Protein AF-A0A0B7GXR2-F1 (afdb_monomer_lite)

Radius of gyration: 25.24 Å; chains: 1; bounding box: 54×38×81 Å

Structure (mmCIF, N/CA/C/O backbone):
data_AF-A0A0B7GXR2-F1
#
_entry.id   AF-A0A0B7GXR2-F1
#
loop_
_atom_site.group_PDB
_atom_site.id
_atom_site.type_symbol
_atom_site.label_atom_id
_atom_site.label_alt_id
_atom_site.label_comp_id
_atom_site.label_asym_id
_atom_site.label_entity_id
_atom_site.label_seq_id
_atom_site.pdbx_PDB_ins_code
_atom_site.Cartn_x
_atom_site.Cartn_y
_atom_site.Cartn_z
_atom_site.occupancy
_atom_site.B_iso_or_equiv
_atom_site.auth_seq_id
_atom_site.auth_comp_id
_atom_site.auth_asym_id
_atom_site.auth_atom_id
_atom_site.pdbx_PDB_model_num
ATOM 1 N N . MET A 1 1 ? 13.479 1.145 48.921 1.00 32.72 1 MET A N 1
ATOM 2 C CA . MET A 1 1 ? 13.486 1.890 47.638 1.00 32.72 1 MET A CA 1
ATOM 3 C C . MET A 1 1 ? 12.522 1.218 46.664 1.00 32.72 1 MET A C 1
ATOM 5 O O . MET A 1 1 ? 12.377 0.009 46.728 1.00 32.72 1 MET A O 1
ATOM 9 N N . LYS A 1 2 ? 11.822 2.033 45.860 1.00 41.69 2 LYS A N 1
ATOM 10 C CA . LYS A 1 2 ? 10.643 1.755 45.008 1.00 41.69 2 LYS A CA 1
ATOM 11 C C . LYS A 1 2 ? 10.737 0.546 44.058 1.00 41.69 2 LYS A C 1
ATOM 13 O O . LYS A 1 2 ? 11.805 0.329 43.493 1.00 41.69 2 LYS A O 1
ATOM 18 N N . LYS A 1 3 ? 9.559 -0.029 43.748 1.00 30.14 3 LYS A N 1
ATOM 19 C CA . LYS A 1 3 ? 8.942 -0.308 42.411 1.00 30.14 3 LYS A CA 1
ATOM 20 C C . LYS A 1 3 ? 8.080 -1.581 42.497 1.00 30.14 3 LYS A C 1
ATOM 22 O O . LYS A 1 3 ? 8.458 -2.483 43.223 1.00 30.14 3 LYS A O 1
ATOM 27 N N . LEU A 1 4 ? 6.979 -1.788 41.779 1.00 32.12 4 LEU A N 1
ATOM 28 C CA . LEU A 1 4 ? 6.011 -0.986 41.020 1.00 32.12 4 LEU A CA 1
ATOM 29 C C . LEU A 1 4 ? 4.784 -1.928 40.897 1.00 32.12 4 LEU A C 1
ATOM 31 O O . LEU A 1 4 ? 4.964 -3.141 40.821 1.00 32.12 4 LEU A O 1
ATOM 35 N N . PHE A 1 5 ? 3.570 -1.383 40.932 1.00 34.50 5 PHE A N 1
ATOM 36 C CA . PHE A 1 5 ? 2.288 -2.098 41.008 1.00 34.50 5 PHE A CA 1
ATOM 37 C C . PHE A 1 5 ? 2.091 -3.201 39.943 1.00 34.50 5 PHE A C 1
ATOM 39 O O . PHE A 1 5 ? 2.127 -2.919 38.748 1.00 34.50 5 PHE A O 1
ATOM 46 N N . MET A 1 6 ? 1.779 -4.424 40.391 1.00 30.78 6 MET A N 1
ATOM 47 C CA . MET A 1 6 ? 1.033 -5.430 39.623 1.00 30.78 6 MET A CA 1
ATOM 48 C C . MET A 1 6 ? -0.409 -5.421 40.127 1.00 30.78 6 MET A C 1
ATOM 50 O O . MET A 1 6 ? -0.624 -5.570 41.327 1.00 30.78 6 MET A O 1
ATOM 54 N N . PHE A 1 7 ? -1.385 -5.298 39.230 1.00 32.47 7 PHE A N 1
ATOM 55 C CA . PHE A 1 7 ? -2.756 -5.698 39.535 1.00 32.47 7 PHE A CA 1
ATOM 56 C C . PHE A 1 7 ? -3.149 -6.841 38.615 1.00 32.47 7 PHE A C 1
ATOM 58 O O . PHE A 1 7 ? -3.346 -6.691 37.412 1.00 32.47 7 PHE A O 1
ATOM 65 N N . SER A 1 8 ? -3.233 -8.011 39.221 1.00 32.62 8 SER A N 1
ATOM 66 C CA . SER A 1 8 ? -4.038 -9.119 38.749 1.00 32.62 8 SER A CA 1
ATOM 67 C C . SER A 1 8 ? -4.910 -9.529 39.922 1.00 32.62 8 SER A C 1
ATOM 69 O O . SER A 1 8 ? -4.495 -9.387 41.070 1.00 32.62 8 SER A O 1
ATOM 71 N N . VAL A 1 9 ? -6.101 -10.020 39.610 1.00 33.03 9 VAL A N 1
ATOM 72 C CA . VAL A 1 9 ? -6.664 -11.285 40.096 1.00 33.03 9 VAL A CA 1
ATOM 73 C C . VAL A 1 9 ? -8.185 -11.141 40.134 1.00 33.03 9 VAL A C 1
ATOM 75 O O . VAL A 1 9 ? -8.748 -10.437 40.965 1.00 33.03 9 VAL A O 1
ATOM 78 N N . ILE A 1 10 ? -8.836 -11.858 39.220 1.00 45.84 10 ILE A N 1
ATOM 79 C CA . ILE A 1 10 ? -10.223 -12.290 39.362 1.00 45.84 10 ILE A CA 1
ATOM 80 C C . ILE A 1 10 ? -10.152 -13.675 40.006 1.00 45.84 10 ILE A C 1
ATOM 82 O O . ILE A 1 10 ? -9.583 -14.590 39.411 1.00 45.84 10 ILE A O 1
ATOM 86 N N . ILE A 1 11 ? -10.714 -13.829 41.204 1.00 33.19 11 ILE A N 1
ATOM 87 C CA . ILE A 1 11 ? -11.056 -15.137 41.774 1.00 33.19 11 ILE A CA 1
ATOM 88 C C . ILE A 1 11 ? -12.510 -15.066 42.228 1.00 33.19 11 ILE A C 1
ATOM 90 O O . ILE A 1 11 ? -12.860 -14.291 43.114 1.00 33.19 11 ILE A O 1
ATOM 94 N N . LEU A 1 12 ? -13.337 -15.894 41.595 1.00 47.62 12 LEU A N 1
ATOM 95 C CA . LEU A 1 12 ? -14.676 -16.250 42.042 1.00 47.62 12 LEU A CA 1
ATOM 96 C C . LEU A 1 12 ? -14.580 -17.571 42.808 1.00 47.62 12 LEU A C 1
ATOM 98 O O . LEU A 1 12 ? -14.157 -18.583 42.250 1.00 47.62 12 LEU A O 1
ATOM 102 N N . SER A 1 13 ? -15.017 -17.572 44.063 1.00 37.75 13 SER A N 1
ATOM 103 C CA . SER A 1 13 ? -15.363 -18.788 44.796 1.00 37.75 13 SER A CA 1
ATOM 104 C C . SER A 1 13 ? -16.617 -18.537 45.637 1.00 37.75 13 SER A C 1
ATOM 106 O O . SER A 1 13 ? -16.672 -17.618 46.449 1.00 37.75 13 SER A O 1
ATOM 108 N N . PHE A 1 14 ? -17.647 -19.354 45.403 1.00 44.06 14 PHE A N 1
ATOM 109 C CA . PHE A 1 14 ? -18.908 -19.355 46.145 1.00 44.06 14 PHE A CA 1
ATOM 110 C C . PHE A 1 14 ? -18.800 -20.273 47.370 1.00 44.06 14 PHE A C 1
ATOM 112 O O . PHE A 1 14 ? -18.404 -21.431 47.247 1.00 44.06 14 PHE A O 1
ATOM 119 N N . GLY A 1 15 ? -19.207 -19.769 48.537 1.00 34.69 15 GLY A N 1
ATOM 120 C CA . GLY A 1 15 ? -19.423 -20.534 49.766 1.00 34.69 15 GLY A CA 1
ATOM 121 C C . GLY A 1 15 ? -20.743 -20.105 50.410 1.00 34.69 15 GLY A C 1
ATOM 122 O O . GLY A 1 15 ? -21.026 -18.914 50.491 1.00 34.69 15 GLY A O 1
ATOM 123 N N . MET A 1 16 ? -21.571 -21.083 50.784 1.00 39.41 16 MET A N 1
ATOM 124 C CA . MET A 1 16 ? -22.980 -20.942 51.178 1.00 39.41 16 MET A CA 1
ATOM 125 C C . MET A 1 16 ? -23.220 -20.045 52.406 1.00 39.41 16 MET A C 1
ATOM 127 O O . MET A 1 16 ? -22.487 -20.101 53.390 1.00 39.41 16 MET A O 1
ATOM 131 N N . VAL A 1 17 ? -24.310 -19.272 52.345 1.00 36.44 17 VAL A N 1
ATOM 132 C CA . VAL A 1 17 ? -24.817 -18.374 53.395 1.00 36.44 17 VAL A CA 1
ATOM 133 C C . VAL A 1 17 ? -25.606 -19.158 54.449 1.00 36.44 17 VAL A C 1
ATOM 135 O O . VAL A 1 17 ? -26.549 -19.868 54.110 1.00 36.44 17 VAL A O 1
ATOM 138 N N . TYR A 1 18 ? -25.289 -18.948 55.730 1.00 35.00 18 TYR A N 1
ATOM 139 C CA . TYR A 1 18 ? -26.226 -19.128 56.843 1.00 35.00 18 TYR A CA 1
ATOM 140 C C . TYR A 1 18 ? -26.334 -17.804 57.611 1.00 35.00 18 TYR A C 1
ATOM 142 O O . TYR A 1 18 ? -25.381 -17.391 58.257 1.00 35.00 18 TYR A O 1
ATOM 150 N N . GLY A 1 19 ? -27.517 -17.187 57.535 1.00 31.70 19 GLY A N 1
ATOM 151 C CA . GLY A 1 19 ? -28.132 -16.406 58.612 1.00 31.70 19 GLY A CA 1
ATOM 152 C C . GLY A 1 19 ? -27.543 -15.045 59.009 1.00 31.70 19 GLY A C 1
ATOM 153 O O . GLY A 1 19 ? -26.542 -14.982 59.709 1.00 31.70 19 GLY A O 1
ATOM 154 N N . ALA A 1 20 ? -28.356 -14.017 58.733 1.00 31.17 20 ALA A N 1
ATOM 155 C CA . ALA A 1 20 ? -28.653 -12.835 59.559 1.00 31.17 20 ALA A CA 1
ATOM 156 C C . ALA A 1 20 ? -28.163 -11.457 59.055 1.00 31.17 20 ALA A C 1
ATOM 158 O O . ALA A 1 20 ? -26.980 -11.141 59.046 1.00 31.17 20 ALA A O 1
ATOM 159 N N . GLU A 1 21 ? -29.184 -10.642 58.754 1.00 32.72 21 GLU A N 1
ATOM 160 C CA . GLU A 1 21 ? -29.286 -9.180 58.897 1.00 32.72 21 GLU A CA 1
ATOM 161 C C . GLU A 1 21 ? -28.809 -8.251 57.760 1.00 32.72 21 GLU A C 1
ATOM 163 O O . GLU A 1 21 ? -27.695 -7.747 57.721 1.00 32.72 21 GLU A O 1
ATOM 168 N N . ASN A 1 22 ? -29.772 -7.968 56.868 1.00 43.12 22 ASN A N 1
ATOM 169 C CA . ASN A 1 22 ? -30.202 -6.643 56.393 1.00 43.12 22 ASN A CA 1
ATOM 170 C C . ASN A 1 22 ? -29.155 -5.520 56.301 1.00 43.12 22 ASN A C 1
ATOM 172 O O . ASN A 1 22 ? -29.062 -4.706 57.217 1.00 43.12 22 ASN A O 1
ATOM 176 N N . ILE A 1 23 ? -28.565 -5.330 55.115 1.00 34.72 23 ILE A N 1
ATOM 177 C CA . ILE A 1 23 ? -28.297 -3.990 54.568 1.00 34.72 23 ILE A CA 1
ATOM 178 C C . ILE A 1 23 ? -28.619 -4.016 53.068 1.00 34.72 23 ILE A C 1
ATOM 180 O O . ILE A 1 23 ? -28.130 -4.863 52.327 1.00 34.72 23 ILE A O 1
ATOM 184 N N . LEU A 1 24 ? -29.487 -3.093 52.655 1.00 45.91 24 LEU A N 1
ATOM 185 C CA . LEU A 1 24 ? -29.864 -2.791 51.275 1.00 45.91 24 LEU A CA 1
ATOM 186 C C . LEU A 1 24 ? -28.618 -2.648 50.387 1.00 45.91 24 LEU A C 1
ATOM 188 O O . LEU A 1 24 ? -27.833 -1.721 50.579 1.00 45.91 24 LEU A O 1
ATOM 192 N N . GLN A 1 25 ? -28.465 -3.521 49.396 1.00 37.50 25 GLN A N 1
ATOM 193 C CA . GLN A 1 25 ? -27.577 -3.280 48.265 1.00 37.50 25 GLN A CA 1
ATOM 194 C C . GLN A 1 25 ? -28.456 -3.269 47.021 1.00 37.50 25 GLN A C 1
ATOM 196 O O . GLN A 1 25 ? -28.859 -4.316 46.522 1.00 37.50 25 GLN A O 1
ATOM 201 N N . GLU A 1 26 ? -28.834 -2.062 46.594 1.00 42.62 26 GLU A N 1
ATOM 202 C CA . GLU A 1 26 ? -29.390 -1.852 45.263 1.00 42.62 26 GLU A CA 1
ATOM 203 C C . GLU A 1 26 ? -28.424 -2.468 44.255 1.00 42.62 26 GLU A C 1
ATOM 205 O O . GLU A 1 26 ? -27.227 -2.167 44.230 1.00 42.62 26 GLU A O 1
ATOM 210 N N . ASP A 1 27 ? -28.957 -3.398 43.476 1.00 44.31 27 ASP A N 1
ATOM 211 C CA . ASP A 1 27 ? -28.240 -4.096 42.433 1.00 44.31 27 ASP A CA 1
ATOM 212 C C . ASP A 1 27 ? -27.931 -3.082 41.325 1.00 44.31 27 ASP A C 1
ATOM 214 O O . ASP A 1 27 ? -28.762 -2.797 40.465 1.00 44.31 27 ASP A O 1
ATOM 218 N N . ILE A 1 28 ? -26.736 -2.490 41.378 1.00 48.00 28 ILE A N 1
ATOM 219 C CA . ILE A 1 28 ? -26.207 -1.493 40.427 1.00 48.00 28 ILE A CA 1
ATOM 220 C C . ILE A 1 28 ? -26.156 -1.986 38.968 1.00 48.00 28 ILE A C 1
ATOM 222 O O . ILE A 1 28 ? -25.775 -1.226 38.078 1.00 48.00 28 ILE A O 1
ATOM 226 N N . PHE A 1 29 ? -26.554 -3.234 38.711 1.00 49.94 29 PHE A N 1
ATOM 227 C CA . PHE A 1 29 ? -26.664 -3.825 37.381 1.00 49.94 29 PHE A CA 1
ATOM 228 C C . PHE A 1 29 ? -28.100 -4.191 36.973 1.00 49.94 29 PHE A C 1
ATOM 230 O O . PHE A 1 29 ? -28.311 -4.650 35.849 1.00 49.94 29 PHE A O 1
ATOM 237 N N . THR A 1 30 ? -29.108 -3.933 37.814 1.00 44.53 30 THR A N 1
ATOM 238 C CA . THR A 1 30 ? -30.516 -4.038 37.401 1.00 44.53 30 THR A CA 1
ATOM 239 C C . THR A 1 30 ? -30.879 -2.880 36.469 1.00 44.53 30 THR A C 1
ATOM 241 O O . THR A 1 30 ? -31.083 -1.750 36.898 1.00 44.53 30 THR A O 1
ATOM 244 N N . GLY A 1 31 ? -30.930 -3.155 35.162 1.00 40.69 31 GLY A N 1
ATOM 245 C CA . GLY A 1 31 ? -31.341 -2.187 34.135 1.00 40.69 31 GLY A CA 1
ATOM 246 C C . GLY A 1 31 ? -30.369 -1.999 32.969 1.00 40.69 31 GLY A C 1
ATOM 247 O O . GLY A 1 31 ? -30.681 -1.248 32.049 1.00 40.69 31 GLY A O 1
ATOM 248 N N . PHE A 1 32 ? -29.221 -2.682 32.964 1.00 42.91 32 PHE A N 1
ATOM 249 C CA . PHE A 1 32 ? -28.407 -2.784 31.754 1.00 42.91 32 PHE A CA 1
ATOM 250 C C . PHE A 1 32 ? -28.914 -3.949 30.907 1.00 42.91 32 PHE A C 1
ATOM 252 O O . PHE A 1 32 ? -28.566 -5.103 31.156 1.00 42.91 32 PHE A O 1
ATOM 259 N N . ASP A 1 33 ? -29.727 -3.646 29.893 1.00 51.81 33 ASP A N 1
ATOM 260 C CA . ASP A 1 33 ? -29.862 -4.551 28.755 1.00 51.81 33 ASP A CA 1
ATOM 261 C C . ASP A 1 33 ? -28.457 -4.742 28.180 1.00 51.81 33 ASP A C 1
ATOM 263 O O . ASP A 1 33 ? -27.806 -3.783 27.754 1.00 51.81 33 ASP A O 1
ATOM 267 N N . ALA A 1 34 ? -27.955 -5.975 28.230 1.00 46.53 34 ALA A N 1
ATOM 268 C CA . ALA A 1 34 ? -26.733 -6.346 27.544 1.00 46.53 34 ALA A CA 1
ATOM 269 C C . ALA A 1 34 ? -26.978 -6.145 26.045 1.00 46.53 34 ALA A C 1
ATOM 271 O O . ALA A 1 34 ? -27.536 -7.006 25.370 1.00 46.53 34 ALA A O 1
ATOM 272 N N . GLN A 1 35 ? -26.619 -4.970 25.534 1.00 48.97 35 GLN A N 1
ATOM 273 C CA . GLN A 1 35 ? -26.621 -4.723 24.108 1.00 48.97 35 GLN A CA 1
ATOM 274 C C . GLN A 1 35 ? -25.509 -5.598 23.531 1.00 48.97 35 GLN A C 1
ATOM 276 O O . GLN A 1 35 ? -24.328 -5.349 23.784 1.00 48.97 35 GLN A O 1
ATOM 281 N N . GLU A 1 36 ? -25.887 -6.672 22.833 1.00 49.16 36 GLU A N 1
ATOM 282 C CA . GLU A 1 36 ? -24.940 -7.450 22.041 1.00 49.16 36 GLU A CA 1
ATOM 283 C C . GLU A 1 36 ? -24.228 -6.470 21.109 1.00 49.16 36 GLU A C 1
ATOM 285 O O . GLU A 1 36 ? -24.849 -5.861 20.235 1.00 49.16 36 GLU A O 1
ATOM 290 N N . LEU A 1 37 ? -22.931 -6.268 21.349 1.00 45.28 37 LEU A N 1
ATOM 291 C CA . LEU A 1 37 ? -22.080 -5.534 20.427 1.00 45.28 37 LEU A CA 1
ATOM 292 C C . LEU A 1 37 ? -22.224 -6.217 19.071 1.00 45.28 37 LEU A C 1
ATOM 294 O O . LEU A 1 37 ? -22.051 -7.437 18.967 1.00 45.28 37 LEU A O 1
ATOM 298 N N . SER A 1 38 ? -22.558 -5.448 18.037 1.00 52.81 38 SER A N 1
ATOM 299 C CA . SER A 1 38 ? -22.497 -5.987 16.686 1.00 52.81 38 SER A CA 1
ATOM 300 C C . SER A 1 38 ? -21.061 -6.468 16.424 1.00 52.81 38 SER A C 1
ATOM 302 O O . SER A 1 38 ? -20.113 -5.991 17.052 1.00 52.81 38 SER A O 1
ATOM 304 N N . ILE A 1 39 ? -20.864 -7.416 15.503 1.00 52.66 39 ILE A N 1
ATOM 305 C CA . ILE A 1 39 ? -19.507 -7.825 15.084 1.00 52.66 39 ILE A CA 1
ATOM 306 C C . ILE A 1 39 ? -18.646 -6.600 14.715 1.00 52.66 39 ILE A C 1
ATOM 308 O O . ILE A 1 39 ? -17.441 -6.607 14.961 1.00 52.66 39 ILE A O 1
ATOM 312 N N . ASP A 1 40 ? -19.278 -5.529 14.229 1.00 48.53 40 ASP A N 1
ATOM 313 C CA . ASP A 1 40 ? -18.634 -4.262 13.890 1.00 48.53 40 ASP A CA 1
ATOM 314 C C . ASP A 1 40 ? -18.198 -3.452 15.133 1.00 48.53 40 ASP A C 1
ATOM 316 O O . ASP A 1 40 ? -17.160 -2.791 15.097 1.00 48.53 40 ASP A O 1
ATOM 320 N N . ASP A 1 41 ? -18.916 -3.546 16.258 1.00 44.16 41 ASP A N 1
ATOM 321 C CA . ASP A 1 41 ? -18.554 -2.884 17.525 1.00 44.16 41 ASP A CA 1
ATOM 322 C C . ASP A 1 41 ? -17.504 -3.680 18.327 1.00 44.16 41 ASP A C 1
ATOM 324 O O . ASP A 1 41 ? -16.739 -3.112 19.110 1.00 44.16 41 ASP A O 1
ATOM 328 N N . ALA A 1 42 ? -17.414 -4.996 18.099 1.00 44.44 42 ALA A N 1
ATOM 329 C CA . ALA A 1 42 ? -16.363 -5.862 18.642 1.00 44.44 42 ALA A CA 1
ATOM 330 C C . ALA A 1 42 ? -15.044 -5.808 17.837 1.00 44.44 42 ALA A C 1
ATOM 332 O O . ALA A 1 42 ? -14.012 -6.291 18.309 1.00 44.44 42 ALA A O 1
ATOM 333 N N . GLU A 1 43 ? 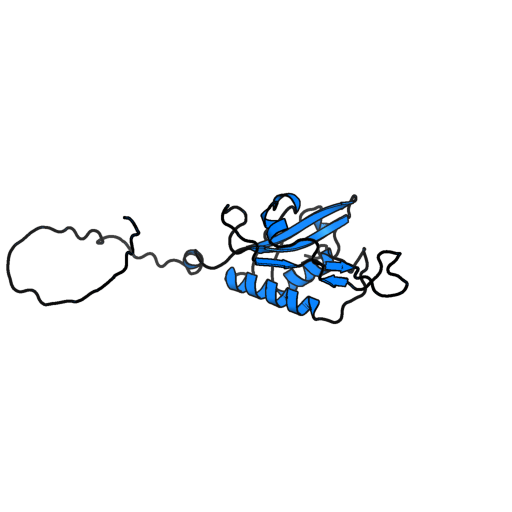-15.035 -5.191 16.646 1.00 48.66 43 GLU A N 1
ATOM 334 C CA . GLU A 1 43 ? -13.815 -4.943 15.854 1.00 48.66 43 GLU A CA 1
ATOM 335 C C . GLU A 1 43 ? -12.916 -3.836 16.432 1.00 48.66 43 GLU A C 1
ATOM 337 O O . GLU A 1 43 ? -11.794 -3.613 15.960 1.00 48.66 43 GLU A O 1
ATOM 342 N N . ILE A 1 44 ? -13.353 -3.181 17.508 1.00 48.97 44 ILE A N 1
ATOM 343 C CA . ILE A 1 44 ? -12.524 -2.293 18.315 1.00 48.97 44 ILE A CA 1
ATOM 344 C C . ILE A 1 44 ? -11.518 -3.172 19.079 1.00 48.97 44 ILE A C 1
ATOM 346 O O . ILE A 1 44 ? -11.867 -3.713 20.119 1.00 48.97 44 ILE A O 1
ATOM 350 N N . ILE A 1 45 ? -10.291 -3.345 18.546 1.00 50.12 45 ILE A N 1
ATOM 351 C CA . ILE A 1 45 ? -8.982 -3.488 19.261 1.00 50.12 45 ILE A CA 1
ATOM 352 C C . ILE A 1 45 ? -7.891 -4.273 18.478 1.00 50.12 45 ILE A C 1
ATOM 354 O O . ILE A 1 45 ? -6.745 -4.274 18.921 1.00 50.12 45 ILE A O 1
ATOM 358 N N . SER A 1 46 ? -8.125 -4.883 17.301 1.00 54.97 46 SER A N 1
ATOM 359 C CA . SER A 1 46 ? -7.060 -5.719 16.669 1.00 54.97 46 SER A CA 1
ATOM 360 C C . SER A 1 46 ? -6.659 -5.453 15.208 1.00 54.97 46 SER A C 1
ATOM 362 O O . SER A 1 46 ? -5.735 -6.113 14.723 1.00 54.97 46 SER A O 1
ATOM 364 N N . GLY A 1 47 ? -7.274 -4.493 14.511 1.00 61.34 47 GLY A N 1
ATOM 365 C CA . GLY A 1 47 ? -6.947 -4.157 13.114 1.00 61.34 47 GLY A CA 1
ATOM 366 C C . GLY A 1 47 ? -6.404 -2.736 12.927 1.00 61.34 47 GLY A C 1
ATOM 367 O O . GLY A 1 47 ? -6.712 -1.856 13.728 1.00 61.34 47 GLY A O 1
ATOM 368 N N . GLY A 1 48 ? -5.604 -2.525 11.873 1.00 83.94 48 GLY A N 1
ATOM 369 C CA . GLY A 1 48 ? -5.064 -1.217 11.503 1.00 83.94 48 GLY A CA 1
ATOM 370 C C . GLY A 1 48 ? -5.805 -0.546 10.358 1.00 83.94 48 GLY A C 1
ATOM 371 O O . GLY A 1 48 ? -7.023 -0.542 10.335 1.00 83.94 48 GLY A O 1
ATOM 372 N N . GLU A 1 49 ? -5.100 0.094 9.430 1.00 92.94 49 GLU A N 1
ATOM 373 C CA . GLU A 1 49 ? -5.708 0.596 8.198 1.00 92.94 49 GLU A CA 1
ATOM 374 C C . GLU A 1 49 ? -4.739 0.415 7.021 1.00 92.94 49 GLU A C 1
ATOM 376 O O . GLU A 1 49 ? -3.518 0.567 7.134 1.00 92.94 49 GLU A O 1
ATOM 381 N N . THR A 1 50 ? -5.290 0.107 5.849 1.00 96.12 50 THR A N 1
ATOM 382 C CA . THR A 1 50 ? -4.530 0.073 4.601 1.00 96.12 50 THR A CA 1
ATOM 383 C C . THR A 1 50 ? -4.763 1.367 3.829 1.00 96.12 50 THR A C 1
ATOM 385 O O . THR A 1 50 ? -5.901 1.758 3.572 1.00 96.12 50 THR A O 1
ATOM 388 N N . TYR A 1 51 ? -3.680 1.988 3.370 1.00 94.81 51 TYR A N 1
ATOM 389 C CA . TYR A 1 51 ? -3.693 3.213 2.582 1.00 94.81 51 TYR A CA 1
ATOM 390 C C . TYR A 1 51 ? -2.938 3.057 1.274 1.00 94.81 51 TYR A C 1
ATOM 392 O O . TYR A 1 51 ? -2.037 2.224 1.121 1.00 94.81 51 TYR A O 1
ATOM 400 N N . ILE A 1 52 ? -3.251 3.955 0.350 1.00 93.19 52 ILE A N 1
ATOM 401 C CA . ILE A 1 52 ? -2.395 4.245 -0.787 1.00 93.19 52 ILE A CA 1
ATOM 402 C C . ILE A 1 52 ? -1.783 5.620 -0.592 1.00 93.19 52 ILE A C 1
ATOM 404 O O . ILE A 1 52 ? -2.504 6.593 -0.392 1.00 93.19 52 ILE A O 1
ATOM 408 N N . GLY A 1 53 ? -0.461 5.691 -0.680 1.00 89.88 53 GLY A N 1
ATOM 409 C CA . GLY A 1 53 ? 0.247 6.956 -0.758 1.00 89.88 53 GLY A CA 1
ATOM 410 C C . GLY A 1 53 ? 0.429 7.419 -2.194 1.00 89.88 53 GLY A C 1
ATOM 411 O O . GLY A 1 53 ? 0.698 6.603 -3.076 1.00 89.88 53 GLY A O 1
ATOM 412 N N . TYR A 1 54 ? 0.333 8.728 -2.394 1.00 84.25 54 TYR A N 1
ATOM 413 C CA . TYR A 1 54 ? 0.612 9.458 -3.618 1.00 84.25 54 TYR A CA 1
ATOM 414 C C . TYR A 1 54 ? 1.669 10.526 -3.342 1.00 84.25 54 TYR A C 1
ATOM 416 O O . TYR A 1 54 ? 1.523 11.368 -2.461 1.00 84.25 54 TYR A O 1
ATOM 424 N N . THR 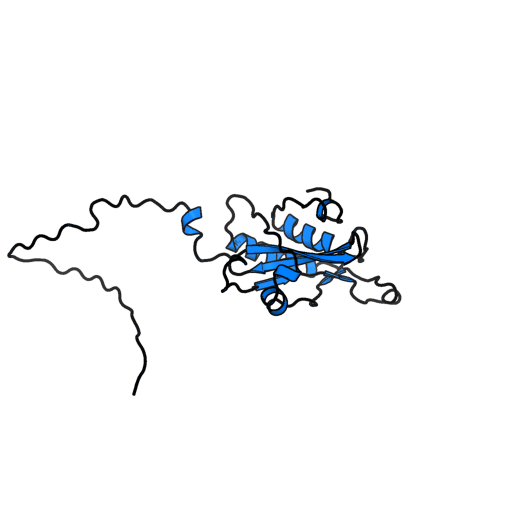A 1 55 ? 2.741 10.524 -4.126 1.00 82.38 55 THR A N 1
ATOM 425 C CA . THR A 1 55 ? 3.718 11.617 -4.121 1.00 82.38 55 THR A CA 1
ATOM 426 C C . THR A 1 55 ? 3.862 12.154 -5.542 1.00 82.38 55 THR A C 1
ATOM 428 O O . THR A 1 55 ? 4.268 11.401 -6.437 1.00 82.38 55 THR A O 1
ATOM 431 N N . PRO A 1 56 ? 3.529 13.431 -5.798 1.00 73.56 56 PRO A N 1
ATOM 432 C CA . PRO A 1 56 ? 3.776 14.053 -7.093 1.00 73.56 56 PRO A CA 1
ATOM 433 C C . PRO A 1 56 ? 5.280 14.055 -7.405 1.00 73.56 56 PRO A C 1
ATOM 435 O O . PRO A 1 56 ? 6.073 14.560 -6.615 1.00 73.56 56 PRO A O 1
ATOM 438 N N . ILE A 1 57 ? 5.684 13.508 -8.556 1.00 72.75 57 ILE A N 1
ATOM 439 C CA . ILE A 1 57 ? 7.077 13.597 -9.041 1.00 72.75 57 ILE A CA 1
ATOM 440 C C . ILE A 1 57 ? 7.206 14.749 -10.041 1.00 72.75 57 ILE A C 1
ATOM 442 O O . ILE A 1 57 ? 8.143 15.538 -9.996 1.00 72.75 57 ILE A O 1
ATOM 446 N N . MET A 1 58 ? 6.258 14.835 -10.975 1.00 69.69 58 MET A N 1
ATOM 447 C CA . MET A 1 58 ? 6.213 15.837 -12.037 1.00 69.69 58 MET A CA 1
ATOM 448 C C . MET A 1 58 ? 4.751 16.068 -12.428 1.00 69.69 58 MET A C 1
ATOM 450 O O . MET A 1 58 ? 3.879 15.266 -12.098 1.00 69.69 58 MET A O 1
ATOM 454 N N . LYS A 1 59 ? 4.452 17.152 -13.150 1.00 66.06 59 LYS A N 1
ATOM 455 C CA . LYS A 1 59 ? 3.097 17.463 -13.625 1.00 66.06 59 LYS A CA 1
ATOM 456 C C . LYS A 1 59 ? 2.465 16.241 -14.324 1.00 66.06 59 LYS A C 1
ATOM 458 O O . LYS A 1 59 ? 2.932 15.824 -15.378 1.00 66.06 59 LYS A O 1
ATOM 463 N N . HIS A 1 60 ? 1.406 15.687 -13.722 1.00 66.31 60 HIS A N 1
ATOM 464 C CA . HIS A 1 60 ? 0.680 14.471 -14.143 1.00 66.31 60 HIS A CA 1
ATOM 465 C C . HIS A 1 60 ? 1.383 13.114 -13.930 1.00 66.31 60 HIS A C 1
ATOM 467 O O . HIS A 1 60 ? 0.834 12.089 -14.333 1.00 66.31 60 HIS A O 1
ATOM 473 N N . TYR A 1 61 ? 2.530 13.080 -13.248 1.00 69.19 61 TYR A N 1
ATOM 474 C CA . TYR A 1 61 ? 3.236 11.857 -12.863 1.00 69.19 61 TYR A CA 1
ATOM 475 C C . TYR A 1 61 ? 3.305 11.736 -11.346 1.00 69.19 61 TYR A C 1
ATOM 477 O O . TYR A 1 61 ? 3.874 12.587 -10.661 1.00 69.19 61 TYR A O 1
ATOM 485 N N . TYR A 1 62 ? 2.745 10.645 -10.841 1.00 76.75 62 TYR A N 1
ATOM 486 C CA . TYR A 1 62 ? 2.657 10.364 -9.418 1.00 76.75 62 TYR A CA 1
ATOM 487 C C . TYR A 1 62 ? 3.344 9.040 -9.122 1.00 76.75 62 TYR A C 1
ATOM 489 O O . TYR A 1 62 ? 3.261 8.082 -9.902 1.00 76.75 62 TYR A O 1
ATOM 497 N N . HIS A 1 63 ? 4.026 9.019 -7.987 1.00 84.62 63 HIS A N 1
ATOM 498 C CA . HIS A 1 63 ? 4.547 7.820 -7.370 1.00 84.62 63 HIS A CA 1
ATOM 499 C C . HIS A 1 63 ? 3.519 7.262 -6.392 1.00 84.62 63 HIS A C 1
ATOM 501 O O . HIS A 1 63 ? 2.933 8.042 -5.643 1.00 84.62 63 HIS A O 1
ATOM 507 N N . THR A 1 64 ? 3.332 5.940 -6.370 1.00 89.56 64 THR A N 1
ATOM 508 C CA . THR A 1 64 ? 2.418 5.301 -5.419 1.00 89.56 64 THR A CA 1
ATOM 509 C C . THR A 1 64 ? 3.064 4.193 -4.620 1.00 89.56 64 THR A C 1
ATOM 511 O O . THR A 1 64 ? 3.858 3.410 -5.142 1.00 89.56 64 THR A O 1
ATOM 514 N N . LEU A 1 65 ? 2.621 4.083 -3.373 1.00 93.56 65 LEU A N 1
ATOM 515 C CA . LEU A 1 65 ? 2.969 3.005 -2.459 1.00 93.56 65 LEU A CA 1
ATOM 516 C C . LEU A 1 65 ? 1.720 2.508 -1.727 1.00 93.56 65 LEU A C 1
ATOM 518 O O . LEU A 1 65 ? 0.771 3.260 -1.528 1.00 93.56 65 LEU A O 1
ATOM 522 N N . THR A 1 66 ? 1.726 1.246 -1.312 1.00 96.62 66 THR A N 1
ATOM 523 C CA . THR A 1 66 ? 0.743 0.711 -0.362 1.00 96.62 66 THR A CA 1
ATOM 524 C C . THR A 1 66 ? 1.335 0.780 1.040 1.00 96.62 66 THR A C 1
ATOM 526 O O . THR A 1 66 ? 2.472 0.349 1.248 1.00 96.62 66 THR A O 1
ATOM 529 N N . VAL A 1 67 ? 0.570 1.307 1.991 1.00 96.75 67 VAL A N 1
ATOM 530 C CA . VAL A 1 67 ? 0.947 1.429 3.403 1.00 96.75 67 VAL A CA 1
ATOM 531 C C . VAL A 1 67 ? -0.059 0.645 4.225 1.00 96.75 67 VAL A C 1
ATOM 533 O O . VAL A 1 67 ? -1.255 0.809 4.028 1.00 96.75 67 VAL A O 1
ATOM 536 N N . VAL A 1 68 ? 0.418 -0.186 5.142 1.00 96.69 68 VAL A N 1
ATOM 537 C CA . VAL A 1 68 ? -0.430 -0.875 6.121 1.00 96.69 68 VAL A CA 1
ATOM 538 C C . VAL A 1 68 ? 0.007 -0.423 7.502 1.00 96.69 68 VAL A C 1
ATOM 540 O O . VAL A 1 68 ? 1.197 -0.511 7.825 1.00 96.69 68 VAL A O 1
ATOM 543 N N . THR A 1 69 ? -0.924 0.078 8.301 1.00 95.50 69 THR A N 1
ATOM 544 C CA . THR A 1 69 ? -0.695 0.500 9.687 1.00 95.50 69 THR A CA 1
ATOM 545 C C . THR A 1 69 ? -1.276 -0.515 10.667 1.00 95.50 69 THR A C 1
ATOM 547 O O . THR A 1 69 ? -1.919 -1.478 10.265 1.00 95.50 69 THR A O 1
ATOM 550 N N . ASP A 1 70 ? -0.984 -0.362 11.955 1.00 91.44 70 ASP A N 1
ATOM 551 C CA . ASP A 1 70 ? -1.603 -1.142 13.039 1.00 91.44 70 ASP A CA 1
ATOM 552 C C . ASP A 1 70 ? -2.867 -0.487 13.616 1.00 91.44 70 ASP A C 1
ATOM 554 O O . ASP A 1 70 ? -3.610 -1.148 14.333 1.00 91.44 70 ASP A O 1
ATOM 558 N N . LYS A 1 71 ? -3.088 0.798 13.308 1.00 89.56 71 LYS A N 1
ATOM 559 C CA . LYS A 1 71 ? -4.191 1.663 13.749 1.00 89.56 71 LYS A CA 1
ATOM 560 C C . LYS A 1 71 ? -4.458 2.751 12.701 1.00 89.56 71 LYS A C 1
ATOM 562 O O . LYS A 1 71 ? -3.582 2.990 11.862 1.00 89.56 71 LYS A O 1
ATOM 567 N N . PRO A 1 72 ? -5.590 3.471 12.766 1.00 90.44 72 PRO A N 1
ATOM 568 C CA . PRO A 1 72 ? -5.808 4.651 11.933 1.00 90.44 72 PRO A CA 1
ATOM 569 C C . PRO A 1 72 ? -4.663 5.670 12.051 1.00 90.44 72 PRO A C 1
ATOM 571 O O . PRO A 1 72 ? -4.182 5.937 13.149 1.00 90.44 72 PRO A O 1
ATOM 574 N N . ILE A 1 73 ? -4.246 6.294 10.944 1.00 90.12 73 ILE A N 1
ATOM 575 C CA . ILE A 1 73 ? -3.170 7.311 10.918 1.00 90.12 73 ILE A CA 1
ATOM 576 C C . ILE A 1 73 ? -3.518 8.578 11.706 1.00 90.12 73 ILE A C 1
ATOM 578 O O . ILE A 1 73 ? -2.641 9.394 11.979 1.00 90.12 73 ILE A O 1
ATOM 582 N N . SER A 1 74 ? -4.796 8.766 12.042 1.00 88.00 74 SER A N 1
ATOM 583 C CA . SER A 1 74 ? -5.259 9.823 12.940 1.00 88.00 74 SER A CA 1
ATOM 584 C C . SER A 1 74 ? -4.919 9.548 14.408 1.00 88.00 74 SER A C 1
ATOM 586 O O . SER A 1 74 ? -4.897 10.485 15.202 1.00 88.00 74 SER A O 1
ATOM 588 N N . ASP A 1 75 ? -4.659 8.292 14.784 1.00 89.50 75 ASP A N 1
ATOM 589 C CA . ASP A 1 75 ? -4.179 7.937 16.118 1.00 89.50 75 ASP A CA 1
ATOM 590 C C . ASP A 1 75 ? -2.681 8.276 16.215 1.00 89.50 75 ASP A C 1
ATOM 592 O O . ASP A 1 75 ? -1.890 7.696 15.478 1.00 89.50 75 ASP A O 1
ATOM 596 N N . PRO A 1 76 ? -2.233 9.154 17.129 1.00 86.62 76 PRO A N 1
ATOM 597 C CA . PRO A 1 76 ? -0.825 9.555 17.229 1.00 86.62 76 PRO A CA 1
ATOM 598 C C . PRO A 1 76 ? 0.129 8.409 17.615 1.00 86.62 76 PRO A C 1
ATOM 600 O O . PRO A 1 76 ? 1.343 8.514 17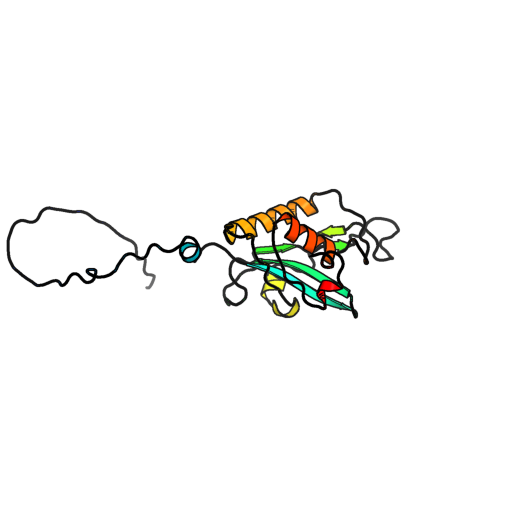.429 1.00 86.62 76 PRO A O 1
ATOM 603 N N . SER A 1 77 ? -0.399 7.314 18.165 1.00 90.06 77 SER A N 1
ATOM 604 C CA . SER A 1 77 ? 0.353 6.126 18.567 1.00 90.06 77 SER A CA 1
ATOM 605 C C . SER A 1 77 ? 0.508 5.087 17.454 1.00 90.06 77 SER A C 1
ATOM 607 O O . SER A 1 77 ? 1.177 4.075 17.684 1.00 90.06 77 SER A O 1
ATOM 609 N N . PHE A 1 78 ? -0.066 5.320 16.267 1.00 92.38 78 PHE A N 1
ATOM 610 C CA . PHE A 1 78 ? 0.006 4.380 15.152 1.00 92.38 78 PHE A CA 1
ATOM 611 C C . PHE A 1 78 ? 1.449 4.000 14.794 1.00 92.38 78 PHE A C 1
ATOM 613 O O . PHE A 1 78 ? 2.418 4.758 14.953 1.00 92.38 78 PHE A O 1
ATOM 620 N N . THR A 1 79 ? 1.607 2.798 14.269 1.00 93.62 79 THR A N 1
ATOM 621 C CA . THR A 1 79 ? 2.819 2.298 13.643 1.00 93.62 79 THR A CA 1
ATOM 622 C C . THR A 1 79 ? 2.520 1.882 12.212 1.00 93.62 79 THR A C 1
ATOM 624 O O . THR A 1 79 ? 1.415 1.473 11.861 1.00 93.62 79 THR A O 1
ATOM 627 N N . VAL A 1 80 ? 3.522 2.017 11.346 1.00 95.19 80 VAL A N 1
ATOM 628 C CA . VAL A 1 80 ? 3.448 1.476 9.990 1.00 95.19 80 VAL A CA 1
ATOM 629 C C . VAL A 1 80 ? 3.989 0.054 10.053 1.00 95.19 80 VAL A C 1
ATOM 631 O O . VAL A 1 80 ? 5.154 -0.153 10.387 1.00 95.19 80 VAL A O 1
ATOM 634 N N . ARG A 1 81 ? 3.144 -0.927 9.739 1.00 95.25 81 ARG A N 1
ATOM 635 C CA . ARG A 1 81 ? 3.503 -2.350 9.710 1.00 95.25 81 ARG A CA 1
ATOM 636 C C . ARG A 1 81 ? 4.282 -2.691 8.449 1.00 95.25 81 ARG A C 1
ATOM 638 O O . ARG A 1 81 ? 5.274 -3.413 8.504 1.00 95.25 81 ARG A O 1
ATOM 645 N N . ALA A 1 82 ? 3.831 -2.179 7.306 1.00 95.75 82 ALA A N 1
ATOM 646 C CA . ALA A 1 82 ? 4.422 -2.504 6.019 1.00 95.75 82 ALA A CA 1
ATOM 647 C C . ALA A 1 82 ? 4.312 -1.355 5.017 1.00 95.75 82 ALA A C 1
ATOM 649 O O . ALA A 1 82 ? 3.348 -0.590 5.008 1.00 95.75 82 ALA A O 1
ATOM 650 N N . VAL A 1 83 ? 5.312 -1.292 4.139 1.00 96.50 83 VAL A N 1
ATOM 651 C CA . VAL A 1 83 ? 5.333 -0.428 2.960 1.00 96.50 83 VAL A CA 1
ATOM 652 C C . VAL A 1 83 ? 5.678 -1.286 1.748 1.00 96.50 83 VAL A C 1
ATOM 654 O O . VAL A 1 83 ? 6.645 -2.064 1.759 1.00 96.50 83 VAL A O 1
ATOM 657 N N . PHE A 1 84 ? 4.870 -1.150 0.703 1.00 96.00 84 PHE A N 1
ATOM 658 C CA . PHE A 1 84 ? 5.064 -1.818 -0.575 1.00 96.00 84 PHE A CA 1
ATOM 659 C C . PHE A 1 84 ? 5.121 -0.788 -1.688 1.00 96.00 84 PHE A C 1
ATOM 661 O O . PHE A 1 84 ? 4.133 -0.142 -2.033 1.00 96.00 84 PHE A O 1
ATOM 668 N N . GLU A 1 85 ? 6.306 -0.674 -2.263 1.00 91.69 85 GLU A N 1
ATOM 669 C CA . GLU A 1 85 ? 6.634 0.273 -3.310 1.00 91.69 85 GLU A CA 1
ATOM 670 C C . GLU A 1 85 ? 7.283 -0.480 -4.467 1.00 91.69 85 GLU A C 1
ATOM 672 O O . GLU A 1 85 ? 7.931 -1.511 -4.266 1.00 91.69 85 GLU A O 1
ATOM 677 N N . SER A 1 86 ? 7.108 0.016 -5.690 1.00 89.50 86 SER A N 1
ATOM 678 C CA . SER A 1 86 ? 7.770 -0.566 -6.856 1.00 89.50 86 SER A CA 1
ATOM 679 C C . SER A 1 86 ? 8.339 0.496 -7.776 1.00 89.50 86 SER A C 1
ATOM 681 O O . SER A 1 86 ? 7.897 1.642 -7.784 1.00 89.50 86 SER A O 1
ATOM 683 N N . GLY A 1 87 ? 9.325 0.099 -8.564 1.00 84.88 87 GLY A N 1
ATOM 684 C CA . GLY A 1 87 ? 10.058 0.982 -9.455 1.00 84.88 87 GLY A CA 1
ATOM 685 C C . GLY A 1 87 ? 10.921 0.177 -10.411 1.00 84.88 87 GLY A C 1
ATOM 686 O O . GLY A 1 87 ? 11.054 -1.042 -10.268 1.00 84.88 87 GLY A O 1
ATOM 687 N N . ALA A 1 88 ? 11.514 0.863 -11.384 1.00 79.81 88 ALA A N 1
ATOM 688 C CA . ALA A 1 88 ? 12.443 0.240 -12.313 1.00 79.81 88 ALA A CA 1
ATOM 689 C C . ALA A 1 88 ? 13.704 -0.222 -11.564 1.00 79.81 88 ALA A C 1
ATOM 691 O O . ALA A 1 88 ? 14.451 0.590 -11.022 1.00 79.81 88 ALA A O 1
ATOM 692 N N . GLY A 1 89 ? 13.937 -1.531 -11.523 1.00 71.62 89 GLY A N 1
ATOM 693 C CA . GLY A 1 89 ? 15.206 -2.106 -11.095 1.00 71.62 89 GLY A CA 1
ATOM 694 C C . GLY A 1 89 ? 16.253 -1.985 -12.193 1.00 71.62 89 GLY A C 1
ATOM 695 O O . GLY A 1 89 ? 15.930 -2.115 -13.372 1.00 71.62 89 GLY A O 1
ATOM 696 N N . SER A 1 90 ? 17.514 -1.774 -11.831 1.00 63.75 90 SER A N 1
ATOM 697 C CA . SER A 1 90 ? 18.614 -1.797 -12.792 1.00 63.75 90 SER A CA 1
ATOM 698 C C . SER A 1 90 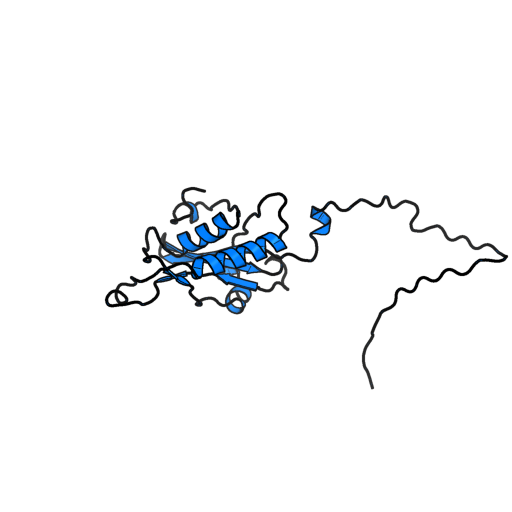? 18.878 -3.234 -13.257 1.00 63.75 90 SER A C 1
ATOM 700 O O . SER A 1 90 ? 19.328 -4.084 -12.493 1.00 63.75 90 SER A O 1
ATOM 702 N N . SER A 1 91 ? 18.613 -3.528 -14.530 1.00 52.94 91 SER A N 1
ATOM 703 C CA . SER A 1 91 ? 19.026 -4.794 -15.145 1.00 52.94 91 SER A CA 1
ATOM 704 C C . SER A 1 91 ? 19.421 -4.588 -16.609 1.00 52.94 91 SER A C 1
ATOM 706 O O . SER A 1 91 ? 18.570 -4.254 -17.435 1.00 52.94 91 SER A O 1
ATOM 708 N N . GLY A 1 92 ? 20.695 -4.834 -16.933 1.00 49.50 92 GLY A N 1
ATOM 709 C CA . GLY A 1 92 ? 21.227 -4.840 -18.302 1.00 49.50 92 GLY A CA 1
ATOM 710 C C . GLY A 1 92 ? 21.449 -3.461 -18.943 1.00 49.50 92 GLY A C 1
ATOM 711 O O . GLY A 1 92 ? 21.306 -2.420 -18.303 1.00 49.50 92 GLY A O 1
ATOM 712 N N . SER A 1 93 ? 21.791 -3.467 -20.238 1.00 45.69 93 SER A N 1
ATOM 713 C CA . SER A 1 93 ? 22.242 -2.317 -21.049 1.00 45.69 93 SER A CA 1
ATOM 714 C C . SER A 1 93 ? 21.248 -1.149 -21.193 1.00 45.69 93 SER A C 1
ATOM 716 O O . SER A 1 93 ? 21.584 -0.142 -21.807 1.00 45.69 93 SER A O 1
ATOM 718 N N . PHE A 1 94 ? 20.038 -1.259 -20.635 1.00 45.62 94 PHE A N 1
ATOM 719 C CA . PHE A 1 94 ? 18.971 -0.249 -20.713 1.00 45.62 94 PHE A CA 1
ATOM 720 C C . PHE A 1 94 ? 18.751 0.524 -19.398 1.00 45.62 94 PHE A C 1
ATOM 722 O O . PHE A 1 94 ? 17.934 1.446 -19.354 1.00 45.62 94 PHE A O 1
ATOM 729 N N . ALA A 1 95 ? 19.511 0.204 -18.341 1.00 48.16 95 ALA A N 1
ATOM 730 C CA . ALA A 1 95 ? 19.407 0.863 -17.037 1.00 48.16 95 ALA A CA 1
ATOM 731 C C . ALA A 1 95 ? 19.675 2.382 -17.100 1.00 48.16 95 ALA A C 1
ATOM 733 O O . ALA A 1 95 ? 19.067 3.143 -16.349 1.00 48.16 95 ALA A O 1
ATOM 734 N N . SER A 1 96 ? 20.519 2.840 -18.034 1.00 48.31 96 SER A N 1
ATOM 735 C CA . SER A 1 96 ? 20.837 4.263 -18.247 1.00 48.31 96 SER A CA 1
ATOM 736 C C . SER A 1 96 ? 19.661 5.105 -18.760 1.00 48.31 96 SER A C 1
ATOM 738 O O . SER A 1 96 ? 19.718 6.328 -18.691 1.00 48.31 96 SER A O 1
ATOM 740 N N . TRP A 1 97 ? 18.577 4.468 -19.217 1.00 47.69 97 TRP A N 1
ATOM 741 C CA . TRP A 1 97 ? 17.354 5.129 -19.692 1.00 47.69 97 TRP A CA 1
ATOM 742 C C . TRP A 1 97 ? 16.193 5.031 -18.688 1.00 47.69 97 TRP A C 1
ATOM 744 O O . TRP A 1 97 ? 15.049 5.322 -19.034 1.00 47.69 97 TRP A O 1
ATOM 754 N N . GLY A 1 98 ? 16.449 4.567 -17.457 1.00 52.56 98 GLY A N 1
ATOM 755 C CA . GLY A 1 98 ? 15.393 4.305 -16.470 1.00 52.56 98 GLY A CA 1
ATOM 756 C C . GLY A 1 98 ? 14.487 3.125 -16.846 1.00 52.56 98 GLY A C 1
ATOM 757 O O . GLY A 1 98 ? 13.370 3.010 -16.338 1.00 52.56 98 GLY A O 1
ATOM 758 N N . MET A 1 99 ? 14.949 2.257 -17.753 1.00 61.25 99 MET A N 1
ATOM 759 C CA . MET A 1 99 ? 14.235 1.067 -18.206 1.00 61.25 99 MET A CA 1
ATOM 760 C C . MET A 1 99 ? 14.817 -0.182 -17.544 1.00 61.25 99 MET A C 1
ATOM 762 O O . MET A 1 99 ? 16.024 -0.416 -17.555 1.00 61.25 99 MET A O 1
ATOM 766 N N . GLY A 1 100 ? 13.939 -1.000 -16.972 1.00 73.88 100 GLY A N 1
ATOM 767 C CA . GLY A 1 100 ? 14.316 -2.215 -16.263 1.00 73.88 100 GLY A CA 1
ATOM 768 C C . GLY A 1 100 ? 13.094 -3.005 -15.821 1.00 73.88 100 GLY A C 1
ATOM 769 O O . GLY A 1 100 ? 11.976 -2.713 -16.247 1.00 73.88 100 GLY A O 1
ATOM 770 N N . TYR A 1 101 ? 13.275 -4.023 -14.988 1.00 83.38 101 TYR A N 1
ATOM 771 C CA . TYR A 1 101 ? 12.144 -4.793 -14.473 1.00 83.38 101 TYR A CA 1
ATOM 772 C C . TYR A 1 101 ? 11.441 -4.052 -13.331 1.00 83.38 101 TYR A C 1
ATOM 774 O O . TYR A 1 101 ? 12.080 -3.421 -12.496 1.00 83.38 101 TYR A O 1
ATOM 782 N N . ASN A 1 102 ? 10.114 -4.122 -13.297 1.00 84.94 102 ASN A N 1
ATOM 783 C CA . ASN A 1 102 ? 9.300 -3.596 -12.213 1.00 84.94 102 ASN A CA 1
ATOM 784 C C . ASN A 1 102 ? 9.474 -4.500 -10.989 1.00 84.94 102 ASN A C 1
ATOM 786 O O . ASN A 1 102 ? 8.945 -5.612 -10.961 1.00 84.94 102 ASN A O 1
ATOM 790 N N . ILE A 1 103 ? 10.247 -4.028 -10.015 1.00 87.75 103 ILE A N 1
ATOM 791 C CA . ILE A 1 103 ? 10.617 -4.773 -8.809 1.00 87.75 103 ILE A CA 1
ATOM 792 C C . ILE A 1 103 ? 10.219 -3.998 -7.558 1.00 87.75 103 ILE A C 1
ATOM 794 O O . ILE A 1 103 ? 9.909 -2.804 -7.624 1.00 87.75 103 ILE A O 1
ATOM 798 N N . ARG A 1 104 ? 10.256 -4.676 -6.408 1.00 90.94 104 ARG A N 1
ATOM 799 C CA . ARG A 1 104 ? 10.073 -4.030 -5.110 1.00 90.94 104 ARG A CA 1
ATOM 800 C C . ARG A 1 104 ? 11.184 -3.016 -4.861 1.00 90.94 104 ARG A C 1
ATOM 802 O O . ARG A 1 104 ? 12.356 -3.329 -5.047 1.00 90.94 104 ARG A O 1
ATOM 809 N N . GLN A 1 105 ? 10.798 -1.832 -4.408 1.00 88.00 105 GLN A N 1
ATOM 810 C CA . GLN A 1 105 ? 11.711 -0.790 -3.955 1.00 88.00 105 GLN A CA 1
ATOM 811 C C . GLN A 1 105 ? 11.593 -0.620 -2.443 1.00 88.00 105 GLN A C 1
ATOM 813 O O . GLN A 1 105 ? 10.562 -0.928 -1.844 1.00 88.00 105 GLN A O 1
ATOM 818 N N . TYR A 1 106 ? 12.670 -0.122 -1.843 1.00 89.06 106 TYR A N 1
ATOM 819 C CA . TYR A 1 106 ? 12.776 0.114 -0.402 1.00 89.06 106 TYR A CA 1
ATOM 820 C C . TYR A 1 106 ? 13.154 1.571 -0.100 1.00 89.06 106 TYR A C 1
ATOM 822 O O . TYR A 1 106 ? 13.780 1.852 0.918 1.00 89.06 106 TYR A O 1
ATOM 830 N N . TYR A 1 107 ? 12.798 2.500 -0.996 1.00 84.88 107 TYR A N 1
ATOM 831 C CA . TYR A 1 107 ? 13.096 3.926 -0.839 1.00 84.88 107 TYR A CA 1
ATOM 832 C C . TYR A 1 107 ? 12.420 4.517 0.400 1.00 84.88 107 TYR A C 1
ATOM 834 O O . TYR A 1 107 ? 13.010 5.353 1.082 1.00 84.88 107 TYR A O 1
ATOM 842 N N . ASN A 1 108 ? 11.202 4.062 0.707 1.00 89.06 108 ASN A N 1
ATOM 843 C CA . ASN A 1 108 ? 10.456 4.478 1.886 1.00 89.06 108 ASN A CA 1
ATOM 844 C C . ASN A 1 108 ? 10.330 3.314 2.875 1.00 89.06 108 ASN A C 1
ATOM 846 O O . ASN A 1 108 ? 9.675 2.305 2.614 1.00 89.06 108 ASN A O 1
ATOM 850 N N . THR A 1 109 ? 10.959 3.465 4.040 1.00 92.56 109 THR A N 1
ATOM 851 C CA . THR A 1 109 ? 10.803 2.519 5.152 1.00 92.56 109 THR A CA 1
ATOM 852 C C . THR A 1 109 ? 9.540 2.835 5.964 1.00 92.56 109 THR A C 1
ATOM 854 O O . THR A 1 109 ? 9.086 3.983 5.963 1.00 92.56 109 THR A O 1
ATOM 857 N N . PRO A 1 110 ? 8.993 1.872 6.729 1.00 95.06 110 PRO A N 1
ATOM 858 C CA . PRO A 1 110 ? 7.878 2.131 7.640 1.00 95.06 110 PRO A CA 1
ATOM 859 C C . PRO A 1 110 ? 8.100 3.327 8.578 1.00 95.06 110 PRO A C 1
ATOM 861 O O . PRO A 1 110 ? 7.214 4.163 8.740 1.00 95.06 110 PRO A O 1
ATOM 864 N N . ASN A 1 111 ? 9.313 3.478 9.120 1.00 95.44 111 ASN A N 1
ATOM 865 C CA . ASN A 1 111 ? 9.663 4.604 9.990 1.00 95.44 111 ASN A CA 1
ATOM 866 C C . ASN A 1 111 ? 9.646 5.948 9.246 1.00 95.44 111 ASN A C 1
ATOM 868 O O . ASN A 1 111 ? 9.189 6.944 9.800 1.00 95.44 111 ASN A O 1
ATOM 872 N N . MET A 1 112 ? 10.101 5.984 7.987 1.00 93.81 112 MET A N 1
ATOM 873 C CA . MET A 1 112 ? 10.054 7.198 7.160 1.00 93.81 112 MET A CA 1
ATOM 874 C C . MET A 1 112 ? 8.623 7.601 6.804 1.00 93.81 112 MET A C 1
ATOM 876 O O . MET A 1 112 ? 8.329 8.793 6.732 1.00 93.81 112 MET A O 1
ATOM 880 N N . VAL A 1 113 ? 7.739 6.626 6.575 1.00 92.31 113 VAL A N 1
ATOM 881 C CA . VAL A 1 113 ? 6.317 6.897 6.334 1.00 92.31 113 VAL A CA 1
ATOM 882 C C . VAL A 1 113 ? 5.646 7.397 7.612 1.00 92.31 113 VAL A C 1
ATOM 884 O O . VAL A 1 113 ? 4.990 8.434 7.579 1.00 92.31 113 VAL A O 1
ATOM 887 N N . LYS A 1 114 ? 5.893 6.739 8.753 1.00 93.69 114 LYS A N 1
ATOM 888 C CA . LYS A 1 114 ? 5.378 7.159 10.066 1.00 93.69 114 LYS A CA 1
ATOM 889 C C . LYS A 1 114 ? 5.805 8.579 10.441 1.00 93.69 114 LYS A C 1
ATOM 891 O O . LYS A 1 114 ? 5.006 9.330 10.985 1.00 93.69 114 LYS A O 1
ATOM 896 N N . ALA A 1 115 ? 7.056 8.948 10.171 1.00 93.75 115 ALA A N 1
ATOM 897 C CA . ALA A 1 115 ? 7.586 10.256 10.547 1.00 93.75 115 ALA A CA 1
ATOM 898 C C . ALA A 1 115 ? 6.930 11.423 9.787 1.00 93.75 115 ALA A C 1
ATOM 900 O O . ALA A 1 115 ? 6.951 12.550 10.275 1.00 93.75 115 ALA A O 1
ATOM 901 N N . ASN A 1 116 ? 6.378 11.179 8.594 1.00 90.56 116 ASN A N 1
ATOM 902 C CA . ASN A 1 116 ? 5.737 12.218 7.792 1.00 90.56 116 ASN A CA 1
ATOM 903 C C . ASN A 1 116 ? 4.645 11.633 6.874 1.00 90.56 116 ASN A C 1
ATOM 905 O O . ASN A 1 116 ? 4.843 11.570 5.658 1.00 90.56 116 ASN A O 1
ATOM 909 N N . PRO A 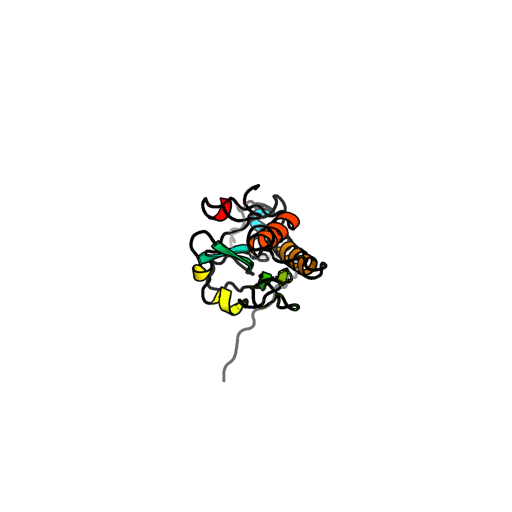1 117 ? 3.489 11.211 7.419 1.00 87.12 117 PRO A N 1
ATOM 910 C CA . PRO A 1 117 ? 2.407 10.638 6.618 1.00 87.12 117 PRO A CA 1
ATOM 911 C C . PRO A 1 117 ? 1.838 11.648 5.607 1.00 87.12 117 PRO A C 1
ATOM 913 O O . PRO A 1 117 ? 1.468 11.266 4.498 1.00 87.12 117 PRO A O 1
ATOM 916 N N . GLY A 1 118 ? 1.848 12.947 5.940 1.00 87.31 118 GLY A N 1
ATOM 917 C CA . GLY A 1 118 ? 1.354 14.023 5.072 1.00 87.31 118 GLY A CA 1
ATOM 918 C C . GLY A 1 118 ? 2.118 14.166 3.751 1.00 87.31 118 GLY A C 1
ATOM 919 O O . GLY A 1 118 ? 1.517 14.518 2.740 1.00 87.31 118 GLY A O 1
ATOM 920 N N . LYS A 1 119 ? 3.413 13.812 3.714 1.00 88.69 119 LYS A N 1
ATOM 921 C CA . LYS A 1 119 ? 4.229 13.788 2.482 1.00 88.69 119 LYS A CA 1
ATOM 922 C C . LYS A 1 119 ? 3.653 12.868 1.396 1.00 88.69 119 LYS A C 1
ATOM 924 O O . LYS A 1 119 ? 3.930 13.070 0.214 1.00 88.69 119 LYS A O 1
ATOM 929 N N . TYR A 1 120 ? 2.916 11.837 1.797 1.00 88.19 120 TYR A N 1
ATOM 930 C CA . TYR A 1 120 ? 2.459 10.779 0.904 1.00 88.19 120 TYR A CA 1
ATOM 931 C C . TYR A 1 120 ? 0.974 10.881 0.567 1.00 88.19 120 TYR A C 1
ATOM 933 O O . TYR A 1 120 ? 0.465 9.915 0.023 1.00 88.19 120 TYR A O 1
ATOM 941 N N . GLU A 1 121 ? 0.269 11.966 0.912 1.00 87.94 121 GLU A N 1
ATOM 942 C CA . GLU A 1 121 ? -1.161 12.149 0.585 1.00 87.94 121 GLU A CA 1
ATOM 943 C C . GLU A 1 121 ? -1.994 10.861 0.792 1.00 87.94 121 GLU A C 1
ATOM 945 O O . GLU A 1 121 ? -2.690 10.398 -0.114 1.00 87.94 121 GLU A O 1
ATOM 950 N N . LEU A 1 122 ? -1.836 10.217 1.958 1.00 89.81 122 LEU A N 1
ATOM 951 C CA . LEU A 1 122 ? -2.380 8.880 2.208 1.00 89.81 122 LEU A CA 1
ATOM 952 C C . LEU A 1 122 ? -3.906 8.865 2.062 1.00 89.81 122 LEU A C 1
ATOM 954 O O . LEU A 1 122 ? -4.617 9.602 2.743 1.00 89.81 122 LEU A O 1
ATOM 958 N N . GLN A 1 123 ? -4.403 7.972 1.212 1.00 91.19 123 GLN A N 1
ATOM 959 C CA . GLN A 1 123 ? -5.824 7.726 1.022 1.00 91.19 123 GLN A CA 1
ATOM 960 C C . GLN A 1 123 ? -6.206 6.361 1.583 1.00 91.19 123 GLN A C 1
ATOM 962 O O . GLN A 1 123 ? -5.613 5.350 1.205 1.00 91.19 123 GLN A O 1
ATOM 967 N N . LEU A 1 124 ? -7.223 6.339 2.447 1.00 92.88 124 LEU A N 1
ATOM 968 C CA . LEU A 1 124 ? -7.757 5.112 3.030 1.00 92.88 124 LEU A CA 1
ATOM 969 C C . LEU A 1 124 ? -8.354 4.201 1.953 1.00 92.88 124 LEU A C 1
ATOM 971 O O . LEU A 1 124 ? -9.055 4.655 1.044 1.00 92.88 124 LEU A O 1
ATOM 975 N N . VAL A 1 125 ? -8.084 2.907 2.083 1.00 94.12 125 VAL A N 1
ATOM 976 C CA . VAL A 1 125 ? -8.661 1.862 1.245 1.00 94.12 125 VAL A CA 1
ATOM 977 C C . VAL A 1 125 ? -9.837 1.220 1.963 1.00 94.12 125 VAL A C 1
ATOM 979 O O . VAL A 1 125 ? -9.697 0.702 3.067 1.00 94.12 125 VAL A O 1
ATOM 982 N N . SER A 1 126 ? -10.996 1.202 1.312 1.00 92.50 126 SER A N 1
ATOM 983 C CA . SER A 1 126 ? -12.163 0.479 1.802 1.00 92.50 126 SER A CA 1
ATOM 984 C C . SER A 1 126 ? -11.947 -1.023 1.636 1.00 92.50 126 SER A C 1
ATOM 986 O O . SER A 1 126 ? -11.630 -1.504 0.545 1.00 92.50 126 SER A O 1
ATOM 988 N N . ARG A 1 127 ? -12.126 -1.774 2.720 1.00 93.00 127 ARG A N 1
ATOM 989 C CA . ARG A 1 127 ? -12.106 -3.240 2.702 1.00 93.00 127 ARG A CA 1
ATOM 990 C C . ARG A 1 127 ? -13.413 -3.813 2.123 1.00 93.00 127 ARG A C 1
ATOM 992 O O . ARG A 1 127 ? -14.421 -3.103 2.104 1.00 93.00 127 ARG A O 1
ATOM 999 N N . PRO A 1 128 ? -13.426 -5.076 1.658 1.00 92.31 128 PRO A N 1
ATOM 1000 C CA . PRO A 1 128 ? -14.663 -5.775 1.316 1.00 92.31 128 PRO A CA 1
ATOM 1001 C C . PRO A 1 128 ? -15.654 -5.801 2.487 1.00 92.31 128 PRO A C 1
ATOM 1003 O O . PRO A 1 128 ? -15.246 -5.954 3.638 1.00 92.31 128 PRO A O 1
ATOM 1006 N N . ALA A 1 129 ? -16.953 -5.717 2.192 1.00 88.69 129 ALA A N 1
ATOM 1007 C CA . ALA A 1 129 ? -17.995 -5.875 3.205 1.00 88.69 129 ALA A CA 1
ATOM 1008 C C . ALA A 1 129 ? -17.903 -7.255 3.883 1.00 88.69 129 ALA A C 1
ATOM 1010 O O . ALA A 1 129 ? -17.677 -8.263 3.209 1.00 88.69 129 ALA A O 1
ATOM 1011 N N . GLY A 1 130 ? -18.074 -7.292 5.207 1.00 87.38 130 GLY A N 1
ATOM 1012 C CA . GLY A 1 130 ? -18.001 -8.520 6.008 1.00 87.38 130 GLY A CA 1
ATOM 1013 C C . GLY A 1 130 ? -16.590 -9.085 6.213 1.00 87.38 130 GLY A C 1
ATOM 1014 O O . GLY A 1 130 ? -16.457 -10.193 6.724 1.00 87.38 130 GLY A O 1
ATOM 1015 N N . MET A 1 131 ? -15.538 -8.366 5.805 1.00 89.25 131 MET A N 1
ATOM 1016 C CA . MET A 1 131 ? -14.149 -8.718 6.110 1.00 89.25 131 MET A CA 1
ATOM 1017 C C . MET A 1 131 ? -13.636 -7.854 7.255 1.00 89.25 131 MET A C 1
ATOM 1019 O O . MET A 1 131 ? -13.786 -6.629 7.209 1.00 89.25 131 MET A O 1
ATOM 1023 N N . SER A 1 132 ? -12.964 -8.476 8.223 1.00 89.38 132 SER A N 1
ATOM 1024 C CA . SER A 1 132 ? -12.357 -7.715 9.305 1.00 89.38 132 SER A CA 1
ATOM 1025 C C . SER A 1 132 ? -11.201 -6.858 8.820 1.00 89.38 132 SER A C 1
ATOM 1027 O O . SER A 1 132 ? -10.516 -7.176 7.842 1.00 89.38 132 SER A O 1
ATOM 1029 N N . VAL A 1 133 ? -10.975 -5.747 9.515 1.00 89.38 133 VAL A N 1
ATOM 1030 C CA . VAL A 1 133 ? -9.843 -4.854 9.246 1.00 89.38 133 VAL A CA 1
ATOM 1031 C C . VAL A 1 133 ? -8.524 -5.628 9.237 1.00 89.38 133 VAL A C 1
ATOM 1033 O O . VAL A 1 133 ? -7.744 -5.531 8.290 1.00 89.38 133 VAL A O 1
ATOM 1036 N N . LYS A 1 134 ? -8.296 -6.438 10.274 1.00 89.56 134 LYS A N 1
ATOM 1037 C CA . LYS A 1 134 ? -7.062 -7.204 10.436 1.00 89.56 134 LYS A CA 1
ATOM 1038 C C . LYS A 1 134 ? -6.875 -8.224 9.311 1.00 89.56 134 LYS A C 1
ATOM 1040 O O . LYS A 1 134 ? -5.778 -8.317 8.760 1.00 89.56 134 LYS A O 1
ATOM 1045 N N . ASP A 1 135 ? -7.925 -8.966 8.957 1.00 92.50 135 ASP A N 1
ATOM 1046 C CA . ASP A 1 135 ? -7.854 -9.954 7.875 1.00 92.50 135 ASP A CA 1
ATOM 1047 C C . ASP A 1 135 ? -7.579 -9.285 6.531 1.00 92.50 135 ASP A C 1
ATOM 1049 O O . ASP A 1 135 ? -6.818 -9.809 5.713 1.00 92.50 135 ASP A O 1
ATOM 1053 N N . TYR A 1 136 ? -8.160 -8.105 6.306 1.00 94.62 136 TYR A N 1
ATOM 1054 C CA . TYR A 1 136 ? -7.888 -7.324 5.111 1.00 94.62 136 TYR A CA 1
ATOM 1055 C C . TYR A 1 136 ? -6.428 -6.852 5.056 1.00 94.62 136 TYR A C 1
ATOM 1057 O O . TYR A 1 136 ? -5.764 -7.066 4.041 1.00 94.62 136 TYR A O 1
ATOM 1065 N N . ASP A 1 137 ? -5.896 -6.285 6.140 1.00 94.75 137 ASP A N 1
ATOM 1066 C CA . ASP A 1 137 ? -4.497 -5.845 6.224 1.00 94.75 137 ASP A CA 1
ATOM 1067 C C . ASP A 1 137 ? -3.511 -7.004 5.995 1.00 94.75 137 ASP A C 1
ATOM 1069 O O . ASP A 1 137 ? -2.557 -6.889 5.217 1.00 94.75 137 ASP A O 1
ATOM 1073 N N . ASP A 1 138 ? -3.756 -8.152 6.633 1.00 94.88 138 ASP A N 1
ATOM 1074 C CA . ASP A 1 138 ? -2.928 -9.350 6.479 1.00 94.88 138 ASP A CA 1
ATOM 1075 C C . ASP A 1 138 ? -3.004 -9.893 5.042 1.00 94.88 138 ASP A C 1
ATOM 1077 O O . ASP A 1 138 ? -1.982 -10.272 4.454 1.00 94.88 138 ASP A O 1
ATOM 1081 N N . LYS A 1 139 ? -4.189 -9.850 4.420 1.00 97.06 139 LYS A N 1
ATOM 1082 C CA . LYS A 1 139 ? -4.374 -10.208 3.010 1.00 97.06 139 LYS A CA 1
ATOM 1083 C C . LYS A 1 139 ? -3.630 -9.258 2.075 1.00 97.06 139 LYS A C 1
ATOM 1085 O O . LYS A 1 139 ? -2.999 -9.733 1.131 1.00 97.06 139 LYS A O 1
ATOM 1090 N N . VAL A 1 140 ? -3.651 -7.948 2.326 1.00 97.81 140 VAL A N 1
ATOM 1091 C CA . VAL A 1 140 ? -2.903 -6.955 1.536 1.00 97.81 140 VAL A CA 1
ATOM 1092 C C . VAL A 1 140 ? -1.405 -7.244 1.588 1.00 97.81 140 VAL A C 1
ATOM 1094 O O . VAL A 1 140 ? -0.752 -7.286 0.541 1.00 97.81 140 VAL A O 1
ATOM 1097 N N . ILE A 1 141 ? -0.864 -7.506 2.782 1.00 97.38 141 ILE A N 1
ATOM 1098 C CA . ILE A 1 141 ? 0.542 -7.888 2.971 1.00 97.38 141 ILE A CA 1
ATOM 1099 C C . ILE A 1 141 ? 0.861 -9.164 2.183 1.00 97.38 141 ILE A C 1
ATOM 1101 O O . ILE A 1 141 ? 1.828 -9.188 1.416 1.00 97.38 141 ILE A O 1
ATOM 1105 N N . ALA A 1 142 ? 0.040 -10.208 2.321 1.00 98.00 142 ALA A N 1
ATOM 1106 C CA . ALA A 1 142 ? 0.245 -11.481 1.635 1.00 98.00 142 ALA A CA 1
ATOM 1107 C C . ALA A 1 142 ? 0.203 -11.333 0.103 1.00 98.00 142 ALA A C 1
ATOM 1109 O O . ALA A 1 142 ? 1.088 -11.829 -0.596 1.00 98.00 142 ALA A O 1
ATOM 1110 N N . VAL A 1 143 ? -0.780 -10.600 -0.427 1.00 98.19 143 VAL A N 1
ATOM 1111 C CA . VAL A 1 143 ? -0.927 -10.326 -1.864 1.00 98.19 143 VAL A CA 1
ATOM 1112 C C . VAL A 1 143 ? 0.251 -9.517 -2.402 1.00 98.19 143 VAL A C 1
ATOM 1114 O O . VAL A 1 143 ? 0.737 -9.804 -3.498 1.00 98.19 143 VAL A O 1
ATOM 1117 N N . ALA A 1 144 ? 0.727 -8.520 -1.655 1.00 97.12 144 ALA A N 1
ATOM 1118 C CA . ALA A 1 144 ? 1.873 -7.716 -2.058 1.00 97.12 144 ALA A CA 1
ATOM 1119 C C . ALA A 1 144 ? 3.160 -8.548 -2.118 1.00 97.12 144 ALA A C 1
ATOM 1121 O O . ALA A 1 144 ? 3.894 -8.479 -3.104 1.00 97.12 144 ALA A O 1
ATOM 1122 N N . LEU A 1 145 ? 3.412 -9.377 -1.100 1.00 97.00 145 LEU A N 1
ATOM 1123 C CA . LEU A 1 145 ? 4.546 -10.301 -1.090 1.00 97.00 145 LEU A CA 1
ATOM 1124 C C . LEU A 1 145 ? 4.465 -11.299 -2.251 1.00 97.00 145 LEU A C 1
ATOM 1126 O O . LEU A 1 145 ? 5.448 -11.481 -2.966 1.00 97.00 145 LEU A O 1
ATOM 1130 N N . ALA A 1 146 ? 3.288 -11.885 -2.491 1.00 96.94 146 ALA A N 1
ATOM 1131 C CA . ALA A 1 146 ? 3.070 -12.790 -3.614 1.00 96.94 146 ALA A CA 1
ATOM 1132 C C . ALA A 1 146 ? 3.332 -12.102 -4.962 1.00 96.94 146 ALA A C 1
ATOM 1134 O O . ALA A 1 146 ? 4.039 -12.661 -5.795 1.00 96.94 146 ALA A O 1
ATOM 1135 N N . TYR A 1 147 ? 2.839 -10.873 -5.156 1.00 95.06 147 TYR A N 1
ATOM 1136 C CA . TYR A 1 147 ? 3.081 -10.093 -6.372 1.00 95.06 147 TYR A CA 1
ATOM 1137 C C . TYR A 1 147 ? 4.577 -9.883 -6.637 1.00 95.06 147 TYR A C 1
ATOM 1139 O O . TYR A 1 147 ? 5.026 -10.053 -7.767 1.00 95.06 147 TYR A O 1
ATOM 1147 N N . PHE A 1 148 ? 5.363 -9.537 -5.614 1.00 93.00 148 PHE A N 1
ATOM 1148 C CA . PHE A 1 148 ? 6.803 -9.313 -5.783 1.00 93.00 148 PHE A CA 1
ATOM 1149 C C . PHE A 1 148 ? 7.630 -10.594 -5.930 1.00 93.00 148 PHE A C 1
ATOM 1151 O O . PHE A 1 148 ? 8.768 -10.514 -6.388 1.00 93.00 148 PHE A O 1
ATOM 1158 N N . ASN A 1 149 ? 7.061 -11.751 -5.593 1.00 94.38 149 ASN A N 1
ATOM 1159 C CA . ASN A 1 149 ? 7.651 -13.057 -5.878 1.00 94.38 149 ASN A CA 1
ATOM 1160 C C . ASN A 1 149 ? 7.316 -13.565 -7.295 1.00 94.38 149 ASN A C 1
ATOM 1162 O O . ASN A 1 149 ? 7.913 -14.541 -7.750 1.00 94.38 149 ASN A O 1
ATOM 1166 N N . GLU A 1 150 ? 6.379 -12.931 -8.014 1.00 92.50 150 GLU A N 1
ATOM 1167 C CA . GLU A 1 150 ? 6.133 -13.238 -9.426 1.00 92.50 150 GLU A CA 1
ATOM 1168 C C . GLU A 1 150 ? 7.339 -12.855 -10.296 1.00 92.50 150 GLU A C 1
ATOM 1170 O O . GLU A 1 150 ? 8.124 -11.963 -9.969 1.00 92.50 150 GLU A O 1
ATOM 1175 N N . LYS A 1 151 ? 7.453 -13.484 -11.475 1.00 87.12 151 LYS A N 1
ATOM 1176 C CA . LYS A 1 151 ? 8.449 -13.075 -12.471 1.00 87.12 151 LYS A CA 1
ATOM 1177 C C . LYS A 1 151 ? 8.241 -11.591 -12.811 1.00 87.12 151 LYS A C 1
ATOM 1179 O O . LYS A 1 151 ? 7.168 -11.234 -13.318 1.00 87.12 151 LYS A O 1
ATOM 1184 N N . PRO A 1 152 ? 9.246 -10.729 -12.591 1.00 83.50 152 PRO A N 1
ATOM 1185 C CA . PRO A 1 152 ? 9.038 -9.302 -12.701 1.00 83.50 152 PRO A CA 1
ATOM 1186 C C . PRO A 1 152 ? 8.836 -8.914 -14.169 1.00 83.50 152 PRO A C 1
ATOM 1188 O O . PRO A 1 152 ? 9.486 -9.425 -15.086 1.00 83.50 152 PRO A O 1
ATOM 1191 N N . LYS A 1 153 ? 7.873 -8.022 -14.405 1.00 85.38 153 LYS A N 1
ATOM 1192 C CA . LYS A 1 153 ? 7.510 -7.541 -15.746 1.00 85.38 153 LYS A CA 1
ATOM 1193 C C . LYS A 1 153 ? 8.328 -6.304 -16.089 1.00 85.38 153 LYS A C 1
ATOM 1195 O O . LYS A 1 153 ? 8.735 -5.577 -15.193 1.00 85.38 153 LYS A O 1
ATOM 1200 N N . LEU A 1 154 ? 8.539 -6.029 -17.376 1.00 85.38 154 LEU A N 1
ATOM 1201 C CA . LEU A 1 154 ? 9.229 -4.807 -17.800 1.00 85.38 154 LEU A CA 1
ATOM 1202 C C . LEU A 1 154 ? 8.485 -3.561 -17.288 1.00 85.38 154 LEU A C 1
ATOM 1204 O O . LEU A 1 154 ? 7.275 -3.424 -17.510 1.00 85.38 154 LEU A O 1
ATOM 1208 N N . TYR A 1 155 ? 9.219 -2.669 -16.628 1.00 81.62 155 TYR A N 1
ATOM 1209 C CA . TYR A 1 155 ? 8.725 -1.383 -16.166 1.00 81.62 155 TYR A CA 1
ATOM 1210 C C . TYR A 1 155 ? 8.502 -0.461 -17.362 1.00 81.62 155 TYR A C 1
ATOM 1212 O O . TYR A 1 155 ? 9.416 -0.190 -18.138 1.00 81.62 155 TYR A O 1
ATOM 1220 N N . LEU A 1 156 ? 7.277 0.035 -17.501 1.00 80.06 156 LEU A N 1
ATOM 1221 C CA . LEU A 1 156 ? 6.886 1.005 -18.512 1.00 80.06 156 LEU A CA 1
ATOM 1222 C C . LEU A 1 156 ? 6.166 2.166 -17.833 1.00 80.06 156 LEU A C 1
ATOM 1224 O O . LEU A 1 156 ? 5.072 1.994 -17.287 1.00 80.06 156 LEU A O 1
ATOM 1228 N N . ALA A 1 157 ? 6.743 3.363 -17.934 1.00 74.94 157 ALA A N 1
ATOM 1229 C CA . ALA A 1 157 ? 6.248 4.563 -17.262 1.00 74.94 157 ALA A CA 1
ATOM 1230 C C . ALA A 1 157 ? 4.767 4.876 -17.545 1.00 74.94 157 ALA A C 1
ATOM 1232 O O . ALA A 1 157 ? 4.100 5.446 -16.688 1.00 74.94 157 ALA A O 1
ATOM 1233 N N . LEU A 1 158 ? 4.234 4.479 -18.706 1.00 75.88 158 LEU A N 1
ATOM 1234 C CA . LEU A 1 158 ? 2.862 4.792 -19.115 1.00 75.88 158 LEU A CA 1
ATOM 1235 C C . LEU A 1 158 ? 1.816 3.729 -18.744 1.00 75.88 158 LEU A C 1
ATOM 1237 O O . LEU A 1 158 ? 0.634 4.057 -18.684 1.00 75.88 158 LEU A O 1
ATOM 1241 N N . ASN A 1 159 ? 2.196 2.463 -18.531 1.00 75.75 159 ASN A N 1
ATOM 1242 C CA . ASN A 1 159 ? 1.215 1.374 -18.380 1.00 75.75 159 ASN A CA 1
ATOM 1243 C C . ASN A 1 159 ? 1.634 0.197 -17.478 1.00 75.75 159 ASN A C 1
ATOM 1245 O O . ASN A 1 159 ? 0.799 -0.668 -17.230 1.00 75.75 159 ASN A O 1
ATOM 1249 N N . ARG A 1 160 ? 2.884 0.132 -17.003 1.00 82.00 160 ARG A N 1
ATOM 1250 C CA . ARG A 1 160 ? 3.395 -0.899 -16.080 1.00 82.00 160 ARG A CA 1
ATOM 1251 C C . ARG A 1 160 ? 4.410 -0.268 -15.130 1.00 82.00 160 ARG A C 1
ATOM 1253 O O . ARG A 1 160 ? 5.612 -0.445 -15.289 1.00 82.00 160 ARG A O 1
ATOM 1260 N N . ASN A 1 161 ? 3.912 0.521 -14.190 1.00 85.31 161 ASN A N 1
ATOM 1261 C CA . ASN A 1 161 ? 4.698 1.305 -13.242 1.00 85.31 161 ASN A CA 1
ATOM 1262 C C . ASN A 1 161 ? 4.205 1.114 -11.793 1.00 85.31 161 ASN A C 1
ATOM 1264 O O . ASN A 1 161 ? 3.336 0.273 -11.535 1.00 85.31 161 ASN A O 1
ATOM 1268 N N . CYS A 1 162 ? 4.713 1.930 -10.865 1.00 88.56 162 CYS A N 1
ATOM 1269 C CA . CYS A 1 162 ? 4.288 1.947 -9.461 1.00 88.56 162 CYS A CA 1
ATOM 1270 C C . CYS A 1 162 ? 2.764 1.991 -9.271 1.00 88.56 162 CYS A C 1
ATOM 1272 O O . CYS A 1 162 ? 2.221 1.151 -8.557 1.00 88.56 162 CYS A O 1
ATOM 1274 N N . ASN A 1 163 ? 2.062 2.852 -10.011 1.00 89.88 163 ASN A N 1
ATOM 1275 C CA . ASN A 1 163 ? 0.599 2.973 -9.975 1.00 89.88 163 ASN A CA 1
ATOM 1276 C C . ASN A 1 163 ? -0.108 1.661 -10.339 1.00 89.88 163 ASN A C 1
ATOM 1278 O O . ASN A 1 163 ? -1.077 1.248 -9.695 1.00 89.88 163 ASN A O 1
ATOM 1282 N N . THR A 1 164 ? 0.397 0.956 -11.353 1.00 90.56 164 THR A N 1
ATOM 1283 C CA . THR A 1 164 ? -0.173 -0.341 -11.739 1.00 90.56 164 THR A CA 1
ATOM 1284 C C . THR A 1 164 ? 0.118 -1.447 -10.734 1.00 90.56 164 THR A C 1
ATOM 1286 O O . THR A 1 164 ? -0.741 -2.300 -10.529 1.00 90.56 164 THR A O 1
ATOM 1289 N N . THR A 1 165 ? 1.278 -1.422 -10.075 1.00 92.56 165 THR A N 1
ATOM 1290 C CA . THR A 1 165 ? 1.594 -2.359 -8.991 1.00 92.56 165 THR A CA 1
ATOM 1291 C C . THR A 1 165 ? 0.645 -2.145 -7.817 1.00 92.56 165 THR A C 1
ATOM 1293 O O . THR A 1 165 ? -0.060 -3.074 -7.430 1.00 92.56 165 THR A O 1
ATOM 1296 N N . THR A 1 166 ? 0.559 -0.913 -7.308 1.00 94.00 166 THR A N 1
ATOM 1297 C CA . THR A 1 166 ? -0.309 -0.555 -6.181 1.00 94.00 166 THR A CA 1
ATOM 1298 C C . THR A 1 166 ? -1.766 -0.914 -6.478 1.00 94.00 166 THR A C 1
ATOM 1300 O O . THR A 1 166 ? -2.381 -1.655 -5.717 1.00 94.00 166 THR A O 1
ATOM 1303 N N . SER A 1 167 ? -2.309 -0.499 -7.629 1.00 93.31 167 SER A N 1
ATOM 1304 C CA . SER A 1 167 ? -3.688 -0.853 -8.010 1.00 93.31 167 SER A CA 1
ATOM 1305 C C . SER A 1 167 ? -3.904 -2.358 -8.188 1.00 93.31 167 SER A C 1
ATOM 1307 O O . SER A 1 167 ? -5.005 -2.847 -7.949 1.00 93.31 167 SER A O 1
ATOM 1309 N N . THR A 1 168 ? -2.888 -3.122 -8.603 1.00 94.12 168 THR A N 1
ATOM 1310 C CA . THR A 1 168 ? -2.983 -4.587 -8.704 1.00 94.12 168 THR A CA 1
ATOM 1311 C C . THR A 1 168 ? -3.042 -5.234 -7.324 1.00 94.12 168 THR A C 1
ATOM 1313 O O . THR A 1 168 ? -3.881 -6.109 -7.116 1.00 94.12 168 THR A O 1
ATOM 1316 N N . ILE A 1 169 ? -2.203 -4.788 -6.384 1.00 96.12 169 ILE A N 1
ATOM 1317 C CA . ILE A 1 169 ? -2.196 -5.274 -4.999 1.00 96.12 169 ILE A CA 1
ATOM 1318 C C . ILE A 1 169 ? -3.557 -5.021 -4.348 1.00 96.12 169 ILE A C 1
ATOM 1320 O O . ILE A 1 169 ? -4.174 -5.963 -3.851 1.00 96.12 169 ILE A O 1
ATOM 1324 N N . ILE A 1 170 ? -4.075 -3.789 -4.421 1.00 95.69 170 ILE A N 1
ATOM 1325 C CA . ILE A 1 170 ? -5.370 -3.465 -3.808 1.00 95.69 170 ILE A CA 1
ATOM 1326 C C . ILE A 1 170 ? -6.502 -4.279 -4.451 1.00 95.69 170 ILE A C 1
ATOM 1328 O O . ILE A 1 170 ? -7.292 -4.898 -3.740 1.00 95.69 170 ILE A O 1
ATOM 1332 N N . ARG A 1 171 ? -6.531 -4.397 -5.787 1.00 93.69 171 ARG A N 1
ATOM 1333 C CA . ARG A 1 171 ? -7.563 -5.178 -6.497 1.00 93.69 171 ARG A CA 1
ATOM 1334 C C . ARG A 1 171 ? -7.575 -6.645 -6.104 1.00 93.69 171 ARG A C 1
ATOM 1336 O O . ARG A 1 171 ? -8.629 -7.208 -5.847 1.00 93.69 171 ARG A O 1
ATOM 1343 N N . ARG A 1 172 ? -6.400 -7.277 -6.084 1.00 96.44 172 ARG A N 1
ATOM 1344 C CA . ARG A 1 172 ? -6.262 -8.695 -5.725 1.00 96.44 172 ARG A CA 1
ATOM 1345 C C . ARG A 1 172 ? -6.595 -8.941 -4.252 1.00 96.44 172 ARG A C 1
ATOM 1347 O O . ARG A 1 172 ? -7.043 -10.029 -3.904 1.00 96.44 172 ARG A O 1
ATOM 1354 N N . SER A 1 173 ? -6.433 -7.925 -3.409 1.00 96.81 173 SER A N 1
ATOM 1355 C CA . SER A 1 173 ? -6.862 -7.961 -2.007 1.00 96.81 173 SER A CA 1
ATOM 1356 C C . SER A 1 173 ? -8.382 -7.796 -1.856 1.00 96.81 173 SER A C 1
ATOM 1358 O O . SER A 1 173 ? -8.944 -8.212 -0.845 1.00 96.81 173 SER A O 1
ATOM 1360 N N . GLY A 1 174 ? -9.069 -7.295 -2.888 1.00 94.50 174 GLY A N 1
ATOM 1361 C CA . GLY A 1 174 ? -10.503 -6.989 -2.882 1.00 94.50 174 GLY A CA 1
ATOM 1362 C C . GLY A 1 174 ? -10.824 -5.579 -2.383 1.00 94.50 174 GLY A C 1
ATOM 1363 O O . GLY A 1 174 ? -11.988 -5.268 -2.165 1.00 94.50 174 GLY A O 1
ATOM 1364 N N . GLY A 1 175 ? -9.809 -4.736 -2.185 1.00 92.75 175 GLY A N 1
ATOM 1365 C CA . GLY A 1 175 ? -10.002 -3.372 -1.717 1.00 92.75 175 GLY A CA 1
ATOM 1366 C C . GLY A 1 175 ? -10.676 -2.486 -2.750 1.00 92.75 175 GLY A C 1
ATOM 1367 O O . GLY A 1 175 ? -10.513 -2.682 -3.955 1.00 92.75 175 GLY A O 1
ATOM 1368 N N . TYR A 1 176 ? -11.370 -1.470 -2.257 1.00 89.94 176 TYR A N 1
ATOM 1369 C CA . TYR A 1 176 ? -11.980 -0.418 -3.049 1.00 89.94 176 TYR A CA 1
ATOM 1370 C C . TYR A 1 176 ? -11.411 0.951 -2.664 1.00 89.94 176 TYR A C 1
ATOM 1372 O O . TYR A 1 176 ? -11.137 1.228 -1.500 1.00 89.94 176 TYR A O 1
ATOM 1380 N N . VAL A 1 177 ? -11.233 1.819 -3.654 1.00 86.12 177 VAL A N 1
ATOM 1381 C CA . VAL A 1 177 ? -10.799 3.202 -3.473 1.00 86.12 177 VAL A CA 1
ATOM 1382 C C . VAL A 1 177 ? -11.560 4.032 -4.473 1.00 86.12 177 VAL A C 1
ATOM 1384 O O . VAL A 1 177 ? -11.512 3.735 -5.663 1.00 86.12 177 VAL A O 1
ATOM 1387 N N . SER A 1 178 ? -12.222 5.083 -4.001 1.00 81.56 178 SER A N 1
ATOM 1388 C CA . SER A 1 178 ? -12.796 6.089 -4.888 1.00 81.56 178 SER A CA 1
ATOM 1389 C C . SER A 1 178 ? -11.661 6.979 -5.404 1.00 81.56 178 SER A C 1
ATOM 1391 O O . SER A 1 178 ? -11.087 7.740 -4.615 1.00 81.56 178 SER A O 1
ATOM 1393 N N . PRO A 1 179 ? -11.247 6.876 -6.682 1.00 70.62 179 PRO A N 1
ATOM 1394 C CA . PRO A 1 179 ? -10.076 7.597 -7.149 1.00 70.62 179 PRO A CA 1
ATOM 1395 C C . PRO A 1 179 ? -10.368 9.099 -7.181 1.00 70.62 179 PRO A C 1
ATOM 1397 O O . PRO A 1 179 ? -11.389 9.542 -7.714 1.00 70.62 179 PRO A O 1
ATOM 1400 N N . SER A 1 180 ? -9.446 9.914 -6.670 1.00 72.88 180 SER A N 1
ATOM 1401 C CA . SER A 1 180 ? -9.518 11.363 -6.879 1.00 72.88 180 SER A CA 1
ATOM 1402 C C . SER A 1 180 ? -9.360 11.701 -8.373 1.00 72.88 180 SER A C 1
ATOM 1404 O O . SER A 1 180 ? -8.794 10.923 -9.147 1.00 72.88 180 SER A O 1
ATOM 1406 N N . LYS A 1 181 ? -9.806 12.886 -8.824 1.00 68.94 181 LYS A N 1
ATOM 1407 C CA . LYS A 1 181 ? -9.638 13.324 -10.235 1.00 68.94 181 LYS A CA 1
ATOM 1408 C C . LYS A 1 181 ? -8.183 13.240 -10.728 1.00 68.94 181 LYS A C 1
ATOM 1410 O O . LYS A 1 181 ? -7.956 13.029 -11.920 1.00 68.94 181 LYS A O 1
ATOM 1415 N N . ALA A 1 182 ? -7.209 13.413 -9.832 1.00 69.62 182 ALA A N 1
ATOM 1416 C CA . ALA A 1 182 ? -5.792 13.250 -10.140 1.00 69.62 182 ALA A CA 1
ATOM 1417 C C . ALA A 1 182 ? -5.431 11.772 -10.365 1.00 69.62 182 ALA A C 1
ATOM 1419 O O . ALA A 1 182 ? -4.794 11.445 -11.369 1.00 69.62 182 ALA A O 1
ATOM 1420 N N . MET A 1 183 ? -5.919 10.875 -9.505 1.00 74.00 183 MET A N 1
ATOM 1421 C CA . MET A 1 183 ? -5.707 9.431 -9.629 1.00 74.00 183 MET A CA 1
ATOM 1422 C C . MET A 1 183 ? -6.345 8.816 -10.865 1.00 74.00 183 MET A C 1
ATOM 1424 O O . MET A 1 183 ? -5.742 7.945 -11.486 1.00 74.00 183 MET A O 1
ATOM 1428 N N . TRP A 1 184 ? -7.517 9.298 -11.283 1.00 70.50 184 TRP A N 1
ATOM 1429 C CA . TRP A 1 184 ? -8.173 8.845 -12.514 1.00 70.50 184 TRP A CA 1
ATOM 1430 C C . TRP A 1 184 ? -7.291 8.975 -13.757 1.00 70.50 184 TRP A C 1
ATOM 1432 O O . TRP A 1 184 ? -7.532 8.313 -14.759 1.00 70.50 184 TRP A O 1
ATOM 1442 N N . ARG A 1 185 ? -6.256 9.820 -13.737 1.00 74.69 185 ARG A N 1
ATOM 1443 C CA . ARG A 1 185 ? -5.331 9.974 -14.868 1.00 74.69 185 ARG A CA 1
ATOM 1444 C C . ARG A 1 185 ? -4.164 8.988 -14.825 1.00 74.69 185 ARG A C 1
ATOM 1446 O O . ARG A 1 185 ? -3.476 8.837 -15.837 1.00 74.69 185 ARG A O 1
ATOM 1453 N N . LEU A 1 186 ? -3.978 8.286 -13.710 1.00 79.00 186 LEU A N 1
ATOM 1454 C CA . LEU A 1 186 ? -2.867 7.376 -13.465 1.00 79.00 186 LEU A CA 1
ATOM 1455 C C . LEU A 1 186 ? -3.162 5.973 -14.014 1.00 79.00 186 LEU A C 1
ATOM 1457 O O . LEU A 1 186 ? -4.300 5.491 -13.961 1.00 79.00 186 LEU A O 1
ATOM 1461 N N . PRO A 1 187 ? -2.153 5.285 -14.572 1.00 74.56 187 PRO A N 1
ATOM 1462 C CA . PRO A 1 187 ? -2.342 3.930 -15.066 1.00 74.56 187 PRO A CA 1
ATOM 1463 C C . PRO A 1 187 ? -2.670 2.979 -13.910 1.00 74.56 187 PRO A C 1
ATOM 1465 O O . PRO A 1 187 ? -2.097 3.070 -12.830 1.00 74.56 187 PRO A O 1
ATOM 1468 N N . GLY A 1 188 ? -3.606 2.058 -14.144 1.00 77.44 188 GLY A N 1
ATOM 1469 C CA . GLY A 1 188 ? -4.099 1.120 -13.127 1.00 77.44 188 GLY A CA 1
ATOM 1470 C C . GLY A 1 188 ? -5.356 1.584 -12.383 1.00 77.44 188 GLY A C 1
ATOM 1471 O O . GLY A 1 188 ? -6.148 0.732 -11.992 1.00 77.44 188 GLY A O 1
ATOM 1472 N N . TRP A 1 189 ? -5.587 2.900 -12.298 1.00 81.38 189 TRP A N 1
ATOM 1473 C CA . TRP A 1 189 ? -6.728 3.511 -11.594 1.00 81.38 189 TRP A CA 1
ATOM 1474 C C . TRP A 1 189 ? -7.856 3.990 -12.524 1.00 81.38 189 TRP A C 1
ATOM 1476 O O . TRP A 1 189 ? -8.987 4.148 -12.092 1.00 81.38 189 TRP A O 1
ATOM 1486 N N . LYS A 1 190 ? -7.580 4.151 -13.826 1.00 67.56 190 LYS A N 1
ATOM 1487 C CA . LYS A 1 190 ? -8.527 4.599 -14.877 1.00 67.56 190 LYS A CA 1
ATOM 1488 C C . LYS A 1 190 ? -9.817 3.779 -15.060 1.00 67.56 190 LYS A C 1
ATOM 1490 O O . LYS A 1 190 ? -10.657 4.187 -15.855 1.00 67.56 190 LYS A O 1
ATOM 1495 N N . LYS A 1 191 ? -9.928 2.591 -14.466 1.00 59.31 191 LYS A N 1
ATOM 1496 C CA . LYS A 1 191 ? -10.999 1.611 -14.744 1.00 59.31 191 LYS A CA 1
ATOM 1497 C C . LYS A 1 191 ? -11.654 1.068 -13.465 1.00 59.31 191 LYS A C 1
ATOM 1499 O O . LYS A 1 191 ? -12.088 -0.080 -13.470 1.00 59.31 191 LYS A O 1
ATOM 1504 N N . TRP A 1 192 ? -11.600 1.835 -12.378 1.00 58.31 192 TRP A N 1
ATOM 1505 C CA . TRP A 1 192 ? -12.163 1.464 -11.078 1.00 58.31 192 TRP A CA 1
ATOM 1506 C C . TRP A 1 192 ? -13.551 2.043 -10.881 1.00 58.31 192 TRP A C 1
ATOM 1508 O O . TRP A 1 192 ? -13.742 3.200 -11.299 1.00 58.31 192 TRP A O 1
#

Secondary structure (DSSP, 8-state):
---------------------------TTTT-------TTTTTTTT---EEEEEEEEETTEEEEEEEEESS-TTSTT--EEEEEEEEEE--STTGGGT--EEEEE-SS-HHHHHH-GGGGT-EEPBPPTT--HHHHHHHHHHHHHHHHHSPPPBPBTTTBSHHHHHHHHHHHHT-B----TTGGGSTTTTT-

pLDDT: mean 74.39, std 21.8, range [30.14, 98.19]

Sequence (192 aa):
MKKLFMFSVIILSFGMVYGAENILQEDIFTGFDAQELSIDDAEIISGGETYIGYTPIMKHYYHTLTVVTDKPISDPSFTVRAVFESGAGSSGSFASWGMGYNIRQYYNTPNMVKANPGKYELQLVSRPAGMSVKDYDDKVIAVALAYFNEKPKLYLALNRNCNTTTSTIIRRSGGYVSPSKAMWRLPGWKKW

Organism: Treponema phagedenis (NCBI:txid162)

Foldseek 3Di:
DDDDDDDDDDDDDDDDDDDDDDDDDDPPPVPDPPPPQDPVNVLPDFAAFKWKFWADPDVLAIFIKIWGWRHYLVPLPIFTPDIWGWAADDDPPCVVVSKHFTATDPPADRVNCNVCVVNGVIDTWAADPPDRRHNLSVQLVVLSVVLR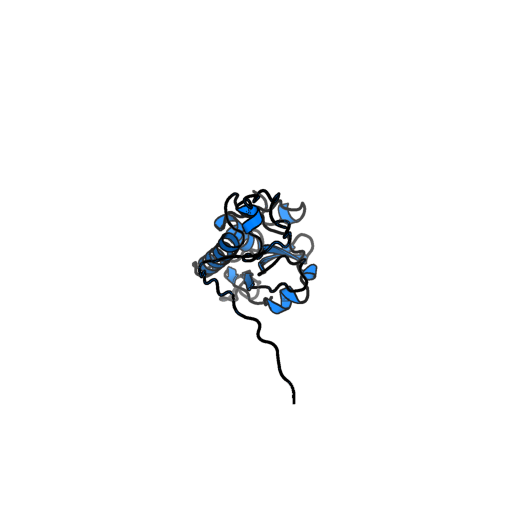PPDTHIDDRQARGRLLSVLNSCVSSVIDDDADPSNCSHHSSVPD